Protein AF-A0A5A7NBJ6-F1 (afdb_monomer)

Structure (mmCIF, N/CA/C/O backbone):
data_AF-A0A5A7NBJ6-F1
#
_entry.id   AF-A0A5A7NBJ6-F1
#
loop_
_atom_site.group_PDB
_atom_site.id
_atom_site.type_symbol
_atom_site.label_atom_id
_atom_site.label_alt_id
_atom_site.label_comp_id
_atom_site.label_asym_id
_atom_site.label_entity_id
_atom_site.label_seq_id
_atom_site.pdbx_PDB_ins_code
_atom_site.Cartn_x
_atom_site.Cartn_y
_atom_site.Cartn_z
_atom_site.occupancy
_atom_site.B_iso_or_equiv
_atom_site.auth_seq_id
_atom_site.auth_comp_id
_atom_site.auth_asym_id
_atom_site.auth_atom_id
_atom_site.pdbx_PDB_model_num
ATOM 1 N N . MET A 1 1 ? -35.154 -0.179 49.063 1.00 59.59 1 MET A N 1
ATOM 2 C CA . MET A 1 1 ? -33.736 -0.533 48.828 1.00 59.59 1 MET A CA 1
ATOM 3 C C . MET A 1 1 ? -32.905 0.197 49.874 1.00 59.59 1 MET A C 1
ATOM 5 O O . MET A 1 1 ? -33.053 1.408 49.980 1.00 59.59 1 MET A O 1
ATOM 9 N N . ASN A 1 2 ? -32.142 -0.517 50.705 1.00 85.38 2 ASN A N 1
ATOM 10 C CA . ASN A 1 2 ? -31.453 0.085 51.857 1.00 85.38 2 ASN A CA 1
ATOM 11 C C . ASN A 1 2 ? -30.208 0.868 51.411 1.00 85.38 2 ASN A C 1
ATOM 13 O O . ASN A 1 2 ? -29.624 0.557 50.375 1.00 85.38 2 ASN A O 1
ATOM 17 N N . VAL A 1 3 ? -29.785 1.856 52.209 1.00 87.62 3 VAL A N 1
ATOM 18 C CA . VAL A 1 3 ? -28.631 2.742 51.932 1.00 87.62 3 VAL A CA 1
ATOM 19 C C . VAL A 1 3 ? -27.366 1.955 51.555 1.00 87.62 3 VAL A C 1
ATOM 21 O O . VAL A 1 3 ? -26.648 2.340 50.638 1.00 87.62 3 VAL A O 1
ATOM 24 N N . GLN A 1 4 ? -27.140 0.798 52.182 1.00 86.94 4 GLN A N 1
ATOM 25 C CA . GLN A 1 4 ? -26.027 -0.102 51.856 1.00 86.94 4 GLN A CA 1
ATOM 26 C C . GLN A 1 4 ? -26.056 -0.614 50.404 1.00 86.94 4 GLN A C 1
ATOM 28 O O . GLN A 1 4 ? -25.012 -0.688 49.764 1.00 86.94 4 GLN A O 1
ATOM 33 N N . GLY A 1 5 ? -27.238 -0.912 49.854 1.00 88.88 5 GLY A N 1
ATOM 34 C CA . GLY A 1 5 ? -27.377 -1.349 48.461 1.00 88.88 5 GLY A CA 1
ATOM 35 C C . GLY A 1 5 ? -27.015 -0.248 47.462 1.00 88.88 5 GLY A C 1
ATOM 36 O O . GLY A 1 5 ? -26.371 -0.520 46.452 1.00 88.88 5 GLY A O 1
ATOM 37 N N . TRP A 1 6 ? -27.353 1.007 47.779 1.00 93.12 6 TRP A N 1
ATOM 38 C CA . TRP A 1 6 ? -26.963 2.164 46.969 1.00 93.12 6 TRP A CA 1
ATOM 39 C C . TRP A 1 6 ? -25.454 2.423 46.999 1.00 93.12 6 TRP A C 1
ATOM 41 O O . TRP A 1 6 ? -24.877 2.732 45.961 1.00 93.12 6 TRP A O 1
ATOM 51 N N . LEU A 1 7 ? -24.804 2.243 48.152 1.00 92.50 7 LEU A N 1
ATOM 52 C CA . LEU A 1 7 ? -23.350 2.394 48.279 1.00 92.50 7 LEU A CA 1
ATOM 53 C C . LEU A 1 7 ? -22.585 1.333 47.475 1.00 92.50 7 LEU A C 1
ATOM 55 O O . LEU A 1 7 ? -21.611 1.664 46.801 1.00 92.50 7 LEU A O 1
ATOM 59 N N . ILE A 1 8 ? -23.048 0.079 47.489 1.00 93.31 8 ILE A N 1
ATOM 60 C CA . ILE A 1 8 ? -22.445 -1.003 46.693 1.00 93.31 8 ILE A CA 1
ATOM 61 C C . ILE A 1 8 ? -22.600 -0.721 45.192 1.00 93.31 8 ILE A C 1
ATOM 63 O O . ILE A 1 8 ? -21.628 -0.829 44.445 1.00 93.31 8 ILE A O 1
ATOM 67 N N . LEU A 1 9 ? -23.792 -0.308 44.749 1.00 91.62 9 LEU A N 1
ATOM 68 C CA . LEU A 1 9 ? -24.040 0.065 43.352 1.00 91.62 9 LEU A CA 1
ATOM 69 C C . LEU A 1 9 ? -23.176 1.250 42.907 1.00 91.62 9 LEU A C 1
ATOM 71 O O . LEU A 1 9 ? -22.593 1.201 41.827 1.00 91.62 9 LEU A O 1
ATOM 75 N N . ALA A 1 10 ? -23.046 2.282 43.744 1.00 91.94 10 ALA A N 1
ATOM 76 C CA . ALA A 1 10 ? -22.185 3.427 43.461 1.00 91.94 10 ALA A CA 1
ATOM 77 C C . ALA A 1 10 ? -20.707 3.016 43.350 1.00 91.94 10 ALA A C 1
ATOM 79 O O . ALA A 1 10 ? -20.016 3.463 42.436 1.00 91.94 10 ALA A O 1
ATOM 80 N N . GLY A 1 11 ? -20.240 2.119 44.226 1.00 93.06 11 GLY A N 1
ATOM 81 C CA . GLY A 1 11 ? -18.889 1.559 44.167 1.00 93.06 11 GLY A CA 1
ATOM 82 C C . GLY A 1 11 ? -18.629 0.775 42.878 1.00 93.06 11 GLY A C 1
ATOM 83 O O . GLY A 1 11 ? -17.634 1.029 42.205 1.00 93.06 11 GLY A O 1
ATOM 84 N N . LEU A 1 12 ? -19.544 -0.119 42.489 1.00 94.19 12 LEU A N 1
ATOM 85 C CA . LEU A 1 12 ? -19.446 -0.889 41.239 1.00 94.19 12 LEU A CA 1
ATOM 86 C C . LEU A 1 12 ? -19.498 0.004 39.994 1.00 94.19 12 LEU A C 1
ATOM 88 O O . LEU A 1 12 ? -18.810 -0.242 39.005 1.00 94.19 12 LEU A O 1
ATOM 92 N N . PHE A 1 13 ? -20.306 1.059 40.036 1.00 94.06 13 PHE A N 1
ATOM 93 C CA . PHE A 1 13 ? -20.395 2.013 38.940 1.00 94.06 13 PHE A CA 1
ATOM 94 C C . PHE A 1 13 ? -19.101 2.822 38.793 1.00 94.06 13 PHE A C 1
ATOM 96 O O . PHE A 1 13 ? -18.594 2.990 37.683 1.00 94.06 13 PHE A O 1
ATOM 103 N N . LEU A 1 14 ? -18.516 3.260 39.912 1.00 94.19 14 LEU A N 1
ATOM 104 C CA . LEU A 1 14 ? -17.245 3.976 39.923 1.00 94.19 14 LEU A CA 1
ATOM 105 C C . LEU A 1 14 ? -16.094 3.099 39.408 1.00 94.19 14 LEU A C 1
ATOM 107 O O . LEU A 1 14 ? -15.280 3.567 38.608 1.00 94.19 14 LEU A O 1
ATOM 111 N N . THR A 1 15 ? -16.030 1.825 39.810 1.00 92.75 15 THR A N 1
ATOM 112 C CA . THR A 1 15 ? -14.999 0.896 39.320 1.00 92.75 15 THR A CA 1
ATOM 113 C C . THR A 1 15 ? -15.166 0.596 37.834 1.00 92.75 15 THR A C 1
ATOM 115 O O . THR A 1 15 ? -14.169 0.603 37.116 1.00 92.75 15 THR A O 1
ATOM 118 N N . LEU A 1 16 ? -16.398 0.430 37.338 1.00 92.81 16 LEU A N 1
ATOM 119 C CA . LEU A 1 16 ? -16.671 0.252 35.909 1.00 92.81 16 LEU A CA 1
ATOM 120 C C . LEU A 1 16 ? -16.237 1.475 35.088 1.00 92.81 16 LEU A C 1
ATOM 122 O O .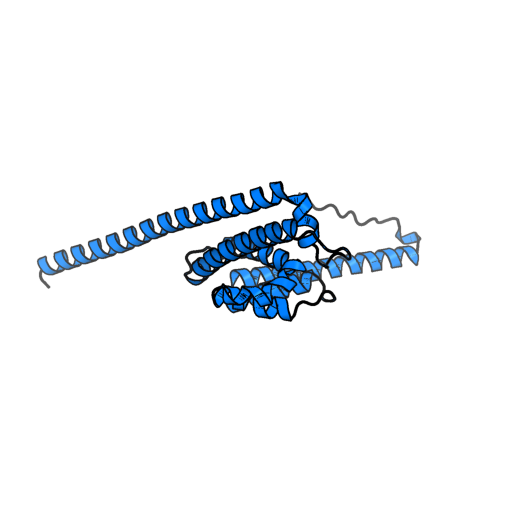 LEU A 1 16 ? -15.569 1.322 34.067 1.00 92.81 16 LEU A O 1
ATOM 126 N N . ILE A 1 17 ? -16.563 2.691 35.541 1.00 92.81 17 ILE A N 1
ATOM 127 C CA . ILE A 1 17 ? -16.118 3.929 34.883 1.00 92.81 17 ILE A CA 1
ATOM 128 C C . ILE A 1 17 ? -14.593 3.999 34.859 1.00 92.81 17 ILE A C 1
ATOM 130 O O . ILE A 1 17 ? -14.004 4.257 33.809 1.00 92.81 17 ILE A O 1
ATOM 134 N N . THR A 1 18 ? -13.951 3.738 35.997 1.00 91.81 18 THR A N 1
ATOM 135 C CA . THR A 1 18 ? -12.489 3.783 36.114 1.00 91.81 18 THR A CA 1
ATOM 136 C C . THR A 1 18 ? -11.840 2.756 35.188 1.00 91.81 18 THR A C 1
ATOM 138 O O . THR A 1 18 ? -10.908 3.097 34.465 1.00 91.81 18 THR A O 1
ATOM 141 N N . PHE A 1 19 ? -12.382 1.538 35.119 1.00 91.25 19 PHE A N 1
ATOM 142 C CA . PHE A 1 19 ? -11.931 0.491 34.203 1.00 91.25 19 PHE A CA 1
ATOM 143 C C . PHE A 1 19 ? -12.073 0.908 32.734 1.00 91.25 19 PHE A C 1
ATOM 145 O O . PHE A 1 19 ? -11.137 0.740 31.952 1.00 91.25 19 PHE A O 1
ATOM 152 N N . ILE A 1 20 ? -13.202 1.512 32.347 1.00 90.38 20 ILE A N 1
ATOM 153 C CA . ILE A 1 20 ? -13.416 2.020 30.982 1.00 90.38 20 ILE A CA 1
ATOM 154 C C . ILE A 1 20 ? -12.410 3.131 30.652 1.00 90.38 20 ILE A C 1
ATOM 156 O O . ILE A 1 20 ? -11.833 3.127 29.564 1.00 90.38 20 ILE A O 1
ATOM 160 N N . ILE A 1 21 ? -12.171 4.070 31.573 1.00 89.88 21 ILE A N 1
ATOM 161 C CA . ILE A 1 21 ? -11.206 5.164 31.382 1.00 89.88 21 ILE A CA 1
ATOM 162 C C . ILE A 1 21 ? -9.784 4.610 31.253 1.00 89.88 21 ILE A C 1
ATOM 164 O O . ILE A 1 21 ? -9.092 4.953 30.296 1.00 89.88 21 ILE A O 1
ATOM 168 N N . GLN A 1 22 ? -9.361 3.724 32.157 1.00 88.00 22 GLN A N 1
ATOM 169 C CA . GLN A 1 22 ? -8.035 3.102 32.115 1.00 88.00 22 GLN A CA 1
ATOM 170 C C . GLN A 1 22 ? -7.830 2.298 30.832 1.00 88.00 22 GLN A C 1
ATOM 172 O O . GLN A 1 22 ? -6.804 2.451 30.176 1.00 88.00 22 GLN A O 1
ATOM 177 N N . THR A 1 23 ? -8.831 1.518 30.417 1.00 83.31 23 THR A N 1
ATOM 178 C CA . THR A 1 23 ? -8.788 0.760 29.158 1.00 83.31 23 THR A CA 1
ATOM 179 C C . THR A 1 23 ? -8.642 1.696 27.957 1.00 83.31 23 THR A C 1
ATOM 181 O O . THR A 1 23 ? -7.856 1.431 27.050 1.00 83.31 23 THR A O 1
ATOM 184 N 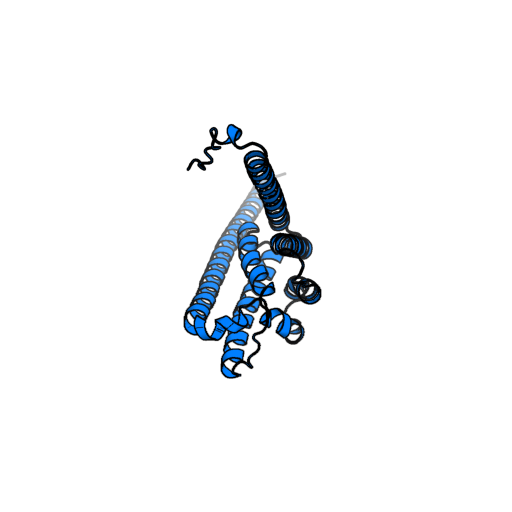N . ARG A 1 24 ? -9.352 2.832 27.948 1.00 80.88 24 ARG A N 1
ATOM 185 C CA . ARG A 1 24 ? -9.222 3.841 26.885 1.00 80.88 24 ARG A CA 1
ATOM 186 C C . ARG A 1 24 ? -7.844 4.497 26.874 1.00 80.88 24 ARG A C 1
ATOM 188 O O . ARG A 1 24 ? -7.289 4.672 25.794 1.00 80.88 24 ARG A O 1
ATOM 195 N N . LEU A 1 25 ? -7.295 4.851 28.034 1.00 79.88 25 LEU A N 1
ATOM 196 C CA . LEU A 1 25 ? -5.959 5.445 28.140 1.00 79.88 25 LEU A CA 1
ATOM 197 C C . LEU A 1 25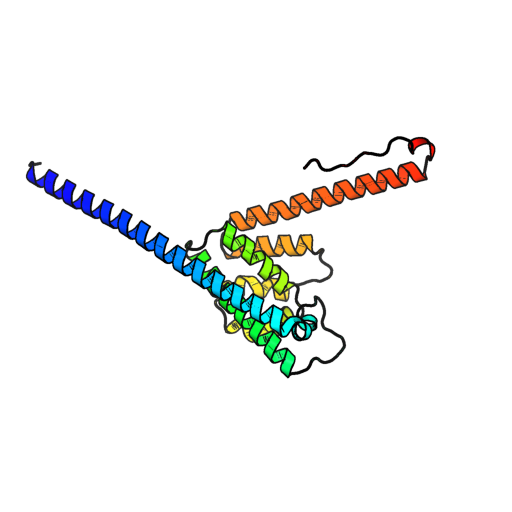 ? -4.874 4.462 27.689 1.00 79.88 25 LEU A C 1
ATOM 199 O O . LEU A 1 25 ? -4.074 4.813 26.829 1.00 79.88 25 LEU A O 1
ATOM 203 N N . ALA A 1 26 ? -4.911 3.221 28.180 1.00 80.31 26 ALA A N 1
ATOM 204 C CA . ALA A 1 26 ? -3.977 2.169 27.785 1.00 80.31 26 ALA A CA 1
ATOM 205 C C . ALA A 1 26 ? -4.025 1.900 26.274 1.00 80.31 26 ALA A C 1
ATOM 207 O O . ALA A 1 26 ? -2.984 1.790 25.629 1.00 80.31 26 ALA A O 1
ATOM 208 N N . ASN A 1 27 ? -5.226 1.872 25.685 1.00 76.56 27 ASN A N 1
ATOM 209 C CA . ASN A 1 27 ? -5.375 1.745 24.238 1.00 76.56 27 ASN A CA 1
ATOM 210 C C . ASN A 1 27 ? -4.749 2.932 23.497 1.00 76.56 27 ASN A C 1
ATOM 212 O O . ASN A 1 27 ? -4.062 2.713 22.509 1.00 76.56 27 ASN A O 1
ATOM 216 N N . ARG A 1 28 ? -4.928 4.176 23.962 1.00 76.56 28 ARG A N 1
ATOM 217 C CA . ARG A 1 28 ? -4.315 5.353 23.318 1.00 76.56 28 ARG A CA 1
ATOM 218 C C . ARG A 1 28 ? -2.789 5.315 23.356 1.00 76.56 28 ARG A C 1
ATOM 220 O O . ARG A 1 28 ? -2.177 5.628 22.342 1.00 76.56 28 ARG A O 1
ATOM 227 N N . THR A 1 29 ? -2.192 4.914 24.477 1.00 76.56 29 THR A N 1
ATOM 228 C CA . THR A 1 29 ? -0.732 4.762 24.581 1.00 76.56 29 THR A CA 1
ATOM 229 C C . THR A 1 29 ? -0.227 3.701 23.612 1.00 76.56 29 THR A C 1
ATOM 231 O O . THR A 1 29 ? 0.652 3.985 22.806 1.00 76.56 29 THR A O 1
ATOM 234 N N . ARG A 1 30 ? -0.867 2.526 23.603 1.00 76.75 30 ARG A N 1
ATOM 235 C CA . ARG A 1 30 ? -0.514 1.429 22.695 1.00 76.75 30 ARG A CA 1
ATOM 236 C C . ARG A 1 30 ? -0.627 1.822 21.223 1.00 76.75 30 ARG A C 1
ATOM 238 O O . ARG A 1 30 ? 0.181 1.401 20.408 1.00 76.75 30 ARG A O 1
ATOM 245 N N . LEU A 1 31 ? -1.641 2.616 20.875 1.00 74.25 31 LEU A N 1
ATOM 246 C CA . LEU A 1 31 ? -1.778 3.165 19.529 1.00 74.25 31 LEU A CA 1
ATOM 247 C C . LEU A 1 31 ? -0.597 4.071 19.178 1.00 74.25 31 LEU A C 1
ATOM 249 O O . LEU A 1 31 ? -0.037 3.915 18.101 1.00 74.25 31 LEU A O 1
ATOM 253 N N . GLY A 1 32 ? -0.209 4.976 20.081 1.00 78.38 32 GLY A N 1
ATOM 254 C CA . GLY A 1 32 ? 0.950 5.851 19.889 1.00 78.38 32 GLY A CA 1
ATOM 255 C C . GLY A 1 32 ? 2.246 5.074 19.654 1.00 78.38 32 GLY A C 1
ATOM 256 O O . GLY A 1 32 ? 2.968 5.383 18.713 1.00 78.38 32 GLY A O 1
ATOM 257 N N . GLU A 1 33 ? 2.489 4.028 20.446 1.00 84.31 33 GLU A N 1
ATOM 258 C CA . GLU A 1 33 ? 3.644 3.131 20.282 1.00 84.31 33 GLU A CA 1
ATOM 259 C C . GLU A 1 33 ? 3.645 2.461 18.902 1.00 84.31 33 GLU A C 1
ATOM 261 O O . GLU A 1 33 ? 4.644 2.516 18.192 1.00 84.31 33 GLU A O 1
ATOM 266 N N . ILE A 1 34 ? 2.501 1.915 18.472 1.00 79.88 34 ILE A N 1
ATOM 267 C CA . ILE A 1 34 ? 2.355 1.291 17.149 1.00 79.88 34 ILE A CA 1
ATOM 268 C C . ILE A 1 34 ? 2.638 2.291 16.020 1.00 79.88 34 ILE A C 1
ATOM 270 O O . ILE A 1 34 ? 3.318 1.943 15.057 1.00 79.88 34 ILE A O 1
ATOM 274 N N . TYR A 1 35 ? 2.121 3.521 16.105 1.00 81.56 35 TYR A N 1
ATOM 275 C CA . TYR A 1 35 ? 2.402 4.541 15.088 1.00 81.56 35 TYR A CA 1
ATOM 276 C C . TYR A 1 35 ? 3.883 4.883 15.030 1.00 81.56 35 TYR A C 1
ATOM 278 O O . TYR A 1 35 ? 4.440 4.947 13.939 1.00 81.56 35 TYR A O 1
ATOM 286 N N . GLN A 1 36 ? 4.515 5.063 16.187 1.00 85.75 36 GLN A N 1
ATOM 287 C CA . GLN A 1 36 ? 5.932 5.383 16.264 1.00 85.75 36 GLN A CA 1
ATOM 288 C C . GLN A 1 36 ? 6.792 4.252 15.685 1.00 85.75 36 GLN A C 1
ATOM 290 O O . GLN A 1 36 ? 7.723 4.517 14.929 1.00 85.75 36 GLN A O 1
ATOM 295 N N . GLU A 1 37 ? 6.469 2.993 15.986 1.00 87.88 37 GLU A N 1
ATOM 296 C CA . GLU A 1 37 ? 7.158 1.834 15.408 1.00 87.88 37 GLU A CA 1
ATOM 297 C C . GLU A 1 37 ? 7.000 1.778 13.885 1.00 87.88 37 GLU A C 1
ATOM 299 O O . GLU A 1 37 ? 7.976 1.554 13.170 1.00 87.88 37 GLU A O 1
ATOM 304 N N . LEU A 1 38 ? 5.788 2.021 13.377 1.00 88.19 38 LEU A N 1
ATOM 305 C CA . LEU A 1 38 ? 5.511 2.049 11.941 1.00 88.19 38 LEU A CA 1
ATOM 306 C C . LEU A 1 38 ? 6.220 3.211 11.236 1.00 88.19 38 LEU A C 1
ATOM 308 O O . LEU A 1 38 ? 6.724 3.030 10.130 1.00 88.19 38 LEU A O 1
ATOM 312 N N . GLU A 1 39 ? 6.305 4.378 11.871 1.00 87.38 39 GLU A N 1
ATOM 313 C CA . GLU A 1 39 ? 7.037 5.536 11.356 1.00 87.38 39 GLU A CA 1
ATOM 314 C C . GLU A 1 39 ? 8.540 5.245 11.277 1.00 87.38 39 GLU A C 1
ATOM 316 O O . GLU A 1 39 ? 9.150 5.429 10.223 1.00 87.38 39 GLU A O 1
ATOM 321 N N . VAL A 1 40 ? 9.131 4.701 12.345 1.00 91.38 40 VAL A N 1
ATOM 322 C CA . VAL A 1 40 ? 10.546 4.298 12.357 1.00 91.38 40 VAL A CA 1
ATOM 323 C C . VAL A 1 40 ? 10.815 3.236 11.292 1.00 91.38 40 VAL A C 1
ATOM 325 O O . VAL A 1 40 ? 11.755 3.386 10.516 1.00 91.38 40 VAL A O 1
ATOM 328 N N . ALA A 1 41 ? 9.970 2.207 11.190 1.00 90.94 41 ALA A N 1
ATOM 329 C CA . ALA A 1 41 ? 10.109 1.173 10.169 1.00 90.94 41 ALA A CA 1
ATOM 330 C C . ALA A 1 41 ? 9.980 1.739 8.744 1.00 90.94 41 ALA A C 1
ATOM 332 O O . ALA A 1 41 ? 10.723 1.330 7.857 1.00 90.94 41 ALA A O 1
ATOM 333 N N . SER A 1 42 ? 9.095 2.715 8.516 1.00 90.56 42 SER A N 1
ATOM 334 C CA . SER A 1 42 ? 8.986 3.386 7.214 1.00 90.56 42 SER A CA 1
ATOM 335 C C . SER A 1 42 ? 10.238 4.203 6.872 1.00 90.56 42 SER A C 1
ATOM 337 O O . SER A 1 42 ? 10.716 4.148 5.742 1.00 90.56 42 SER A O 1
ATOM 339 N N . ASN A 1 43 ? 10.838 4.881 7.856 1.00 90.94 43 ASN A N 1
ATOM 340 C CA . ASN A 1 43 ? 12.086 5.626 7.674 1.00 90.94 43 ASN A CA 1
ATOM 341 C C . ASN A 1 43 ? 13.259 4.712 7.305 1.00 90.94 43 ASN A C 1
ATOM 343 O O . ASN A 1 43 ? 14.109 5.097 6.504 1.00 90.94 43 ASN A O 1
ATOM 347 N N . GLU A 1 44 ? 13.296 3.496 7.849 1.00 93.31 44 GLU A N 1
ATOM 348 C CA . GLU A 1 44 ? 14.292 2.488 7.479 1.00 93.31 44 GLU A CA 1
ATOM 349 C C . GLU A 1 44 ? 14.158 2.063 6.011 1.00 93.31 44 GLU A C 1
ATOM 351 O O . GLU A 1 44 ? 15.167 1.992 5.308 1.00 93.31 44 GLU A O 1
ATOM 356 N N . VAL A 1 45 ? 12.928 1.893 5.510 1.00 93.25 45 VAL A N 1
ATOM 357 C CA . VAL A 1 45 ? 12.680 1.630 4.082 1.00 93.25 45 VAL A CA 1
ATOM 358 C C . VAL A 1 45 ? 13.181 2.788 3.222 1.00 93.25 45 VAL A C 1
ATOM 360 O O . VAL A 1 45 ? 13.916 2.559 2.264 1.00 93.25 45 VAL A O 1
ATOM 363 N N . PHE A 1 46 ? 12.856 4.033 3.579 1.00 90.69 46 PHE A N 1
ATOM 364 C CA . PHE A 1 46 ? 13.320 5.204 2.827 1.00 90.69 46 PHE A CA 1
ATOM 365 C C . PHE A 1 46 ? 14.841 5.344 2.838 1.00 90.69 46 PHE A C 1
ATOM 367 O O . PHE A 1 46 ? 15.440 5.682 1.817 1.00 90.69 46 PHE A O 1
ATOM 374 N N . ARG A 1 47 ? 15.491 5.054 3.970 1.00 94.75 47 ARG A N 1
ATOM 375 C CA . ARG A 1 47 ? 16.953 5.058 4.057 1.00 94.75 47 ARG A CA 1
ATOM 376 C C . ARG A 1 47 ? 17.561 3.987 3.156 1.00 94.75 47 ARG A C 1
ATOM 378 O O . ARG A 1 47 ? 18.513 4.282 2.440 1.00 94.75 47 ARG A O 1
ATOM 385 N N . PHE A 1 48 ? 16.993 2.782 3.161 1.00 95.56 48 PHE A N 1
ATOM 386 C CA . PHE A 1 48 ? 17.430 1.690 2.296 1.00 95.56 48 PHE A CA 1
ATOM 387 C C . PHE A 1 48 ? 17.282 2.043 0.810 1.00 95.56 48 PHE A C 1
ATOM 389 O O . PHE A 1 48 ? 18.196 1.788 0.026 1.00 95.56 48 PHE A O 1
ATOM 396 N N . GLU A 1 49 ? 16.162 2.662 0.425 1.00 92.69 49 GLU A N 1
ATOM 397 C CA . GLU A 1 49 ? 15.935 3.147 -0.939 1.00 92.69 49 GLU A CA 1
ATOM 398 C C . GLU A 1 49 ? 16.945 4.214 -1.348 1.00 92.69 49 GLU A C 1
ATOM 400 O O . GLU A 1 49 ? 17.503 4.131 -2.439 1.00 92.69 49 GLU A O 1
ATOM 405 N N . ALA A 1 50 ? 17.209 5.187 -0.474 1.00 94.75 50 ALA A N 1
ATOM 406 C CA . ALA A 1 50 ? 18.170 6.249 -0.741 1.00 94.75 50 ALA A CA 1
ATOM 407 C C . ALA A 1 50 ? 19.595 5.703 -0.916 1.00 94.75 50 ALA A C 1
ATOM 409 O O . ALA A 1 50 ? 20.314 6.137 -1.812 1.00 94.75 50 ALA A O 1
ATOM 410 N N . GLU A 1 51 ? 19.995 4.727 -0.097 1.00 97.62 51 GLU A N 1
ATOM 411 C CA . GLU A 1 51 ? 21.311 4.084 -0.180 1.00 97.62 51 GLU A CA 1
ATOM 412 C C . GLU A 1 51 ? 21.498 3.282 -1.479 1.00 97.62 51 GLU A C 1
ATOM 414 O O . GLU A 1 51 ? 22.604 3.211 -2.013 1.00 97.62 51 GLU A O 1
ATOM 419 N N . HIS A 1 52 ? 20.421 2.705 -2.018 1.00 97.12 52 HIS A N 1
ATOM 420 C CA . HIS A 1 52 ? 20.464 1.817 -3.183 1.00 97.12 52 HIS A CA 1
ATOM 421 C C . HIS A 1 52 ? 19.777 2.401 -4.426 1.00 97.12 52 HIS A C 1
ATOM 423 O O . HIS A 1 52 ? 19.448 1.648 -5.347 1.00 97.12 52 HIS A O 1
ATOM 429 N N . ALA A 1 53 ? 19.563 3.719 -4.470 1.00 93.88 53 ALA A N 1
ATOM 430 C CA . ALA A 1 53 ? 18.710 4.385 -5.456 1.00 93.88 53 ALA A CA 1
ATOM 431 C C . ALA A 1 53 ? 19.066 4.020 -6.907 1.00 93.88 53 ALA A C 1
ATOM 433 O O . ALA A 1 53 ? 18.194 3.588 -7.660 1.00 93.88 53 ALA A O 1
ATOM 434 N N . ASP A 1 54 ? 20.349 4.093 -7.271 1.00 94.88 54 ASP A N 1
ATOM 435 C CA . ASP A 1 54 ? 20.819 3.803 -8.633 1.00 94.88 54 ASP A CA 1
ATOM 436 C C . ASP A 1 54 ? 20.533 2.356 -9.060 1.00 94.88 54 ASP A C 1
ATOM 438 O O . ASP A 1 54 ? 20.182 2.086 -10.208 1.00 94.88 54 ASP A O 1
ATOM 442 N N . ARG A 1 55 ? 20.645 1.414 -8.118 1.00 96.00 55 ARG A N 1
ATOM 443 C CA . ARG A 1 55 ? 20.446 -0.025 -8.359 1.00 96.00 55 ARG A CA 1
ATOM 444 C C . ARG A 1 55 ? 18.968 -0.400 -8.376 1.00 96.00 55 ARG A C 1
ATOM 446 O O . ARG A 1 55 ? 18.580 -1.351 -9.046 1.00 96.00 55 ARG A O 1
ATOM 453 N N . LEU A 1 56 ? 18.143 0.342 -7.640 1.00 96.12 56 LEU A N 1
ATOM 454 C CA . LEU A 1 56 ? 16.694 0.164 -7.596 1.00 96.12 56 LEU A CA 1
ATOM 455 C C . LEU A 1 56 ? 15.990 0.822 -8.784 1.00 96.12 56 LEU A C 1
ATOM 457 O O . LEU A 1 56 ? 14.960 0.310 -9.217 1.00 96.12 56 LEU A O 1
ATOM 461 N N . ALA A 1 57 ? 16.534 1.913 -9.330 1.00 94.81 57 ALA A N 1
ATOM 462 C CA . ALA A 1 57 ? 15.890 2.726 -10.361 1.00 94.81 57 ALA A CA 1
ATOM 463 C C . ALA A 1 57 ? 15.300 1.931 -11.547 1.00 94.81 57 ALA A C 1
ATOM 465 O O . ALA A 1 57 ? 14.181 2.259 -11.949 1.00 94.81 57 ALA A O 1
ATOM 466 N N . PRO A 1 58 ? 15.946 0.872 -12.084 1.00 95.50 58 PRO A N 1
ATOM 467 C CA . PRO A 1 58 ? 15.360 0.068 -13.161 1.00 95.50 58 PRO A CA 1
ATOM 468 C C . PRO A 1 58 ? 14.131 -0.754 -12.739 1.00 95.50 58 PRO A C 1
ATOM 470 O O . PRO A 1 58 ? 13.261 -1.031 -13.562 1.00 95.50 58 PRO A O 1
ATOM 473 N N . PHE A 1 59 ? 14.036 -1.149 -11.466 1.00 95.44 59 PHE A N 1
ATOM 474 C CA . PHE A 1 59 ? 12.928 -1.944 -10.916 1.00 95.44 59 PHE A CA 1
ATOM 475 C C . PHE A 1 59 ? 11.708 -1.093 -10.537 1.00 95.44 59 PHE A C 1
ATOM 477 O O . PHE A 1 59 ? 10.615 -1.632 -10.373 1.00 95.44 59 PHE A O 1
ATOM 484 N N . LEU A 1 60 ? 11.897 0.222 -10.390 1.00 93.31 60 LEU A N 1
ATOM 485 C CA . LEU A 1 60 ? 10.848 1.193 -10.052 1.00 93.31 60 LEU A CA 1
ATOM 486 C C . LEU A 1 60 ? 10.184 1.819 -11.289 1.00 93.31 60 LEU A C 1
ATOM 488 O O . LEU A 1 60 ? 9.369 2.723 -11.154 1.00 93.31 60 LEU A O 1
ATOM 492 N N . GLN A 1 61 ? 10.558 1.383 -12.493 1.00 94.00 61 GLN A N 1
ATOM 493 C CA . GLN A 1 61 ? 9.943 1.859 -13.731 1.00 94.00 61 GLN A CA 1
ATOM 494 C C . GLN A 1 61 ? 8.568 1.219 -13.958 1.00 94.00 61 GLN A C 1
ATOM 496 O O . GLN A 1 61 ? 8.265 0.145 -13.432 1.00 94.00 61 GLN A O 1
ATOM 501 N N . GLU A 1 62 ? 7.761 1.843 -14.814 1.00 93.50 62 GLU A N 1
ATOM 502 C CA . GLU A 1 62 ? 6.461 1.300 -15.227 1.00 93.50 62 GLU A CA 1
ATOM 503 C C . GLU A 1 62 ? 6.593 0.082 -16.143 1.00 93.50 62 GLU A C 1
ATOM 505 O O . GLU A 1 62 ? 5.776 -0.835 -16.076 1.00 93.50 62 GLU A O 1
ATOM 510 N N . THR A 1 63 ? 7.661 0.044 -16.945 1.00 93.00 63 THR A N 1
ATOM 511 C CA . THR A 1 63 ? 7.941 -1.005 -17.931 1.00 93.00 63 THR A CA 1
ATOM 512 C C . THR A 1 63 ? 9.297 -1.662 -17.680 1.00 93.00 63 THR A C 1
ATOM 514 O O . THR A 1 63 ? 10.234 -0.971 -17.264 1.00 93.00 63 THR A O 1
ATOM 517 N N . PRO A 1 64 ? 9.449 -2.966 -17.975 1.00 93.31 64 PRO A N 1
ATOM 518 C CA . PRO A 1 64 ? 10.728 -3.643 -17.828 1.00 93.31 64 PRO A CA 1
ATOM 519 C C . PRO A 1 64 ? 11.785 -3.045 -18.769 1.00 93.31 64 PRO A C 1
ATOM 521 O O . PRO A 1 64 ? 11.469 -2.716 -19.917 1.00 93.31 64 PRO A O 1
ATOM 524 N N . PRO A 1 65 ? 13.047 -2.921 -18.323 1.00 92.56 65 PRO A N 1
ATOM 525 C CA . PRO A 1 65 ? 14.134 -2.539 -19.212 1.00 92.56 65 PRO A CA 1
ATOM 526 C C . PRO A 1 65 ? 14.382 -3.631 -20.262 1.00 92.56 65 PRO A C 1
ATOM 528 O O . PRO A 1 65 ? 14.119 -4.812 -20.036 1.00 92.56 65 PRO A O 1
ATOM 531 N N . SER A 1 66 ? 14.926 -3.238 -21.415 1.00 90.19 66 SER A N 1
ATOM 532 C CA . SER A 1 66 ? 15.330 -4.174 -22.474 1.00 90.19 66 SER A CA 1
ATOM 533 C C . SER A 1 66 ? 16.545 -5.022 -22.087 1.00 90.19 66 SER A C 1
ATOM 535 O O . SER A 1 66 ? 16.737 -6.115 -22.618 1.00 90.19 66 SER A O 1
ATOM 537 N N . GLU A 1 67 ? 17.378 -4.518 -21.179 1.00 89.94 67 GLU A N 1
ATOM 538 C CA . GLU A 1 67 ? 18.587 -5.184 -20.711 1.00 89.94 67 GLU A CA 1
ATOM 539 C C . GLU A 1 67 ? 18.304 -6.111 -19.527 1.00 89.94 67 GLU A C 1
ATOM 541 O O . GLU A 1 67 ? 17.465 -5.840 -18.667 1.00 89.94 67 GLU A O 1
ATOM 546 N N . THR A 1 68 ? 19.043 -7.221 -19.462 1.00 89.75 68 THR A N 1
ATOM 547 C CA . THR A 1 68 ? 18.963 -8.133 -18.318 1.00 89.75 68 THR A CA 1
ATOM 548 C C . THR A 1 68 ? 19.635 -7.500 -17.106 1.00 89.75 68 THR A C 1
ATOM 550 O O . THR A 1 68 ? 20.821 -7.178 -17.145 1.00 89.75 68 THR A O 1
ATOM 553 N N . LEU A 1 69 ? 18.883 -7.359 -16.015 1.00 92.44 69 LEU A N 1
ATOM 554 C CA . LEU A 1 69 ? 19.384 -6.769 -14.777 1.00 92.44 69 LEU A CA 1
ATOM 555 C C . LEU A 1 69 ? 20.255 -7.757 -13.976 1.00 92.44 69 LEU A C 1
ATOM 557 O O . LEU A 1 69 ? 19.980 -8.964 -13.981 1.00 92.44 69 LEU A O 1
ATOM 561 N N . PRO A 1 70 ? 21.278 -7.278 -13.240 1.00 93.81 70 PRO A N 1
ATOM 562 C CA . PRO A 1 70 ? 22.114 -8.129 -12.401 1.00 93.81 70 PRO A CA 1
ATOM 563 C C . PRO A 1 70 ? 21.314 -8.851 -11.310 1.00 93.81 70 PRO A C 1
ATOM 565 O O . PRO A 1 70 ? 20.492 -8.255 -10.612 1.00 93.81 70 PRO A O 1
ATOM 568 N N . ALA A 1 71 ? 21.623 -10.130 -11.077 1.00 92.94 71 ALA A N 1
ATOM 569 C CA . ALA A 1 71 ? 20.982 -10.916 -10.017 1.00 92.94 71 ALA A CA 1
ATOM 570 C C . ALA A 1 71 ? 21.182 -10.302 -8.616 1.00 92.94 71 ALA A C 1
ATOM 572 O O . ALA A 1 71 ? 20.295 -10.381 -7.769 1.00 92.94 71 ALA A O 1
ATOM 573 N N . SER A 1 72 ? 22.321 -9.647 -8.378 1.00 94.69 72 SER A N 1
ATOM 574 C CA . SER A 1 72 ? 22.597 -8.923 -7.133 1.00 94.69 72 SER A CA 1
ATOM 575 C C . SER A 1 72 ? 21.652 -7.747 -6.897 1.00 94.69 72 SER A C 1
ATOM 577 O O . SER A 1 72 ? 21.332 -7.449 -5.750 1.00 94.69 72 SER A O 1
ATOM 579 N N . ASP A 1 73 ? 21.216 -7.075 -7.960 1.00 96.19 73 ASP A N 1
ATOM 580 C CA . ASP A 1 73 ? 20.314 -5.925 -7.856 1.00 96.19 73 ASP A CA 1
ATOM 581 C C . ASP A 1 73 ? 18.880 -6.405 -7.660 1.00 96.19 73 ASP A C 1
ATOM 583 O O . ASP A 1 73 ? 18.119 -5.812 -6.898 1.00 96.19 73 ASP A O 1
ATOM 587 N N . ARG A 1 74 ? 18.554 -7.566 -8.239 1.00 94.62 74 ARG A N 1
ATOM 588 C CA . ARG A 1 74 ? 17.293 -8.255 -7.982 1.00 94.62 74 ARG A CA 1
ATOM 589 C C . ARG A 1 74 ? 17.098 -8.573 -6.499 1.00 94.62 74 ARG A C 1
ATOM 591 O O . ARG A 1 74 ? 16.032 -8.299 -5.965 1.00 94.62 74 ARG A O 1
ATOM 598 N N . LEU A 1 75 ? 18.134 -9.065 -5.815 1.00 95.75 75 LEU A N 1
ATOM 599 C CA . LEU A 1 75 ? 18.075 -9.328 -4.368 1.00 95.75 75 LEU A CA 1
ATOM 600 C C . LEU A 1 75 ? 17.779 -8.062 -3.547 1.00 95.75 75 LEU A C 1
ATOM 602 O O . LEU A 1 75 ? 17.111 -8.129 -2.517 1.00 95.75 75 LEU A O 1
ATOM 606 N N . ILE A 1 76 ? 18.261 -6.902 -3.997 1.00 97.00 76 ILE A N 1
ATOM 607 C CA . ILE A 1 76 ? 18.005 -5.610 -3.347 1.00 97.00 76 ILE A CA 1
ATOM 608 C C . ILE A 1 76 ? 16.573 -5.154 -3.607 1.00 97.00 76 ILE A C 1
ATOM 610 O O . ILE A 1 76 ? 15.899 -4.710 -2.676 1.00 97.00 76 ILE A O 1
ATOM 614 N N . ALA A 1 77 ? 16.092 -5.305 -4.842 1.00 96.75 77 ALA A N 1
ATOM 615 C CA . ALA A 1 77 ? 14.709 -5.021 -5.201 1.00 96.75 77 ALA A CA 1
ATOM 616 C C . ALA A 1 77 ? 13.726 -5.911 -4.425 1.00 96.75 77 ALA A C 1
ATOM 618 O O . ALA A 1 77 ? 12.738 -5.402 -3.898 1.00 96.75 77 ALA A O 1
ATOM 619 N N . ASP A 1 78 ? 14.029 -7.205 -4.283 1.00 96.94 78 ASP A N 1
ATOM 620 C CA . ASP A 1 78 ? 13.253 -8.149 -3.473 1.00 96.94 78 ASP A CA 1
ATOM 621 C C . ASP A 1 78 ? 13.233 -7.732 -2.003 1.00 96.94 78 ASP A C 1
ATOM 623 O O . ASP A 1 78 ? 12.166 -7.645 -1.400 1.00 96.94 78 ASP A O 1
ATOM 627 N N . ASN A 1 79 ? 14.395 -7.402 -1.429 1.00 96.81 79 ASN A N 1
ATOM 628 C CA . ASN A 1 79 ? 14.478 -6.957 -0.040 1.00 96.81 79 ASN A CA 1
ATOM 629 C C . ASN A 1 79 ? 13.635 -5.693 0.201 1.00 96.81 79 ASN A C 1
ATOM 631 O O . ASN A 1 79 ? 12.822 -5.658 1.125 1.00 96.81 79 ASN A O 1
ATOM 635 N N . ARG A 1 80 ? 13.758 -4.682 -0.670 1.00 95.88 80 ARG A N 1
ATOM 636 C CA . ARG A 1 80 ? 12.911 -3.481 -0.623 1.00 95.88 80 ARG A CA 1
ATOM 637 C C . ARG A 1 80 ? 11.430 -3.850 -0.682 1.00 95.88 80 ARG A C 1
ATOM 639 O O . ARG A 1 80 ? 10.642 -3.372 0.133 1.00 95.88 80 ARG A O 1
ATOM 646 N N . LEU A 1 81 ? 11.050 -4.681 -1.652 1.00 96.75 81 LEU A N 1
ATOM 647 C CA . LEU A 1 81 ? 9.663 -5.071 -1.864 1.00 96.75 81 LEU A CA 1
ATOM 648 C C . LEU A 1 81 ? 9.089 -5.761 -0.622 1.00 96.75 81 LEU A C 1
ATOM 650 O O . LEU A 1 81 ? 8.015 -5.387 -0.155 1.00 96.75 81 LEU A O 1
ATOM 654 N N . PHE A 1 82 ? 9.820 -6.715 -0.046 1.00 96.50 82 PHE A N 1
ATOM 655 C CA . PHE A 1 82 ? 9.390 -7.417 1.158 1.00 96.50 82 PHE A CA 1
ATOM 656 C C . PHE A 1 82 ? 9.268 -6.484 2.358 1.00 96.50 82 PHE A C 1
ATOM 658 O O . PHE 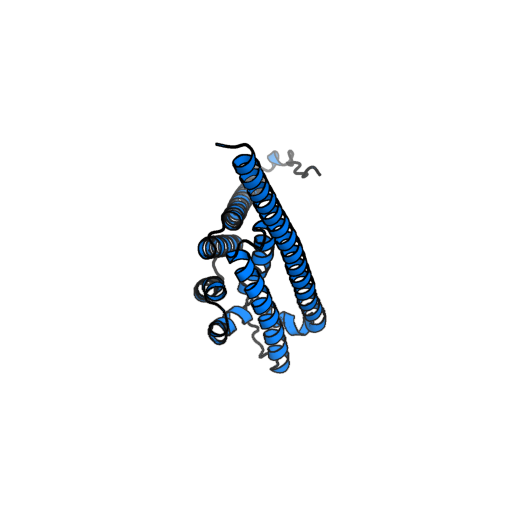A 1 82 ? 8.302 -6.606 3.106 1.00 96.50 82 PHE A O 1
ATOM 665 N N . GLN A 1 83 ? 10.180 -5.527 2.533 1.00 95.69 83 GLN A N 1
ATOM 666 C CA . GLN A 1 83 ? 10.063 -4.543 3.609 1.00 95.69 83 GLN A CA 1
ATOM 667 C C . GLN A 1 83 ? 8.792 -3.694 3.467 1.00 95.69 83 GLN A C 1
ATOM 669 O O . GLN A 1 83 ? 8.047 -3.559 4.438 1.00 95.69 83 GLN A O 1
ATOM 674 N N . ILE A 1 84 ? 8.493 -3.195 2.261 1.00 95.75 84 ILE A N 1
ATOM 675 C CA . ILE A 1 84 ? 7.273 -2.413 1.994 1.00 95.75 84 ILE A CA 1
ATOM 676 C C . ILE A 1 84 ? 6.017 -3.250 2.244 1.00 95.75 84 ILE A C 1
ATOM 678 O O . ILE A 1 84 ? 5.106 -2.799 2.941 1.00 95.75 84 ILE A O 1
ATOM 682 N N . LEU A 1 85 ? 5.963 -4.473 1.710 1.00 96.88 85 LEU A N 1
ATOM 683 C CA . LEU A 1 85 ? 4.794 -5.342 1.837 1.00 96.88 85 LEU A CA 1
ATOM 684 C C . LEU A 1 85 ? 4.566 -5.795 3.283 1.00 96.88 85 LEU A C 1
ATOM 686 O O . LEU A 1 85 ? 3.430 -5.765 3.751 1.00 96.88 85 LEU A O 1
ATOM 690 N N . ASN A 1 86 ? 5.624 -6.150 4.018 1.00 95.50 86 ASN A N 1
ATOM 691 C CA . ASN A 1 86 ? 5.526 -6.532 5.430 1.00 95.50 86 ASN A CA 1
ATOM 692 C C . ASN A 1 86 ? 5.038 -5.358 6.287 1.00 95.50 86 ASN A C 1
ATOM 694 O O . ASN A 1 86 ? 4.157 -5.517 7.136 1.00 95.50 86 ASN A O 1
ATOM 698 N N . LEU A 1 87 ? 5.578 -4.161 6.043 1.00 94.88 87 LEU A N 1
ATOM 699 C CA . LEU A 1 87 ? 5.157 -2.944 6.726 1.00 94.88 87 LEU A CA 1
ATOM 700 C C . LEU A 1 87 ? 3.678 -2.636 6.443 1.00 94.88 87 LEU A C 1
ATOM 702 O O . LEU A 1 87 ? 2.894 -2.381 7.364 1.00 94.88 87 LEU A O 1
ATOM 706 N N . PHE A 1 88 ? 3.273 -2.707 5.174 1.00 95.50 88 PHE A N 1
ATOM 707 C CA . PHE A 1 88 ? 1.900 -2.424 4.775 1.00 95.50 88 PHE A CA 1
ATOM 708 C C . PHE A 1 88 ? 0.912 -3.499 5.248 1.00 95.50 88 PHE A C 1
ATOM 710 O O . PHE A 1 88 ? -0.222 -3.173 5.605 1.00 95.50 88 PHE A O 1
ATOM 717 N N . GLU A 1 89 ? 1.324 -4.763 5.345 1.00 95.44 89 GLU A N 1
ATOM 718 C CA . GLU A 1 89 ? 0.519 -5.826 5.947 1.00 95.44 89 GLU A CA 1
ATOM 719 C C . GLU A 1 89 ? 0.166 -5.505 7.403 1.00 95.44 89 GLU A C 1
ATOM 721 O O . GLU A 1 89 ? -1.003 -5.578 7.798 1.00 95.44 89 GLU A O 1
ATOM 726 N N . ILE A 1 90 ? 1.156 -5.104 8.204 1.00 92.75 90 ILE A N 1
ATOM 727 C CA . ILE A 1 90 ? 0.945 -4.733 9.606 1.00 92.75 90 ILE A CA 1
ATOM 728 C C . ILE A 1 90 ? -0.019 -3.541 9.696 1.00 92.75 90 ILE A C 1
ATOM 730 O O . ILE A 1 90 ? -1.012 -3.607 10.432 1.00 92.75 90 ILE A O 1
ATOM 734 N N . ALA A 1 91 ? 0.212 -2.491 8.901 1.00 92.56 91 ALA A N 1
ATOM 735 C CA . ALA A 1 91 ? -0.672 -1.327 8.840 1.00 92.56 91 ALA A CA 1
ATOM 736 C C . ALA A 1 91 ? -2.112 -1.721 8.458 1.00 92.56 91 ALA A C 1
ATOM 738 O O . ALA A 1 91 ? -3.078 -1.287 9.091 1.00 92.56 91 ALA A O 1
ATOM 739 N N . THR A 1 92 ? -2.272 -2.613 7.479 1.00 94.56 92 THR A N 1
ATOM 740 C CA . THR A 1 92 ? -3.574 -3.108 7.006 1.00 94.56 92 THR A CA 1
ATOM 741 C C . THR A 1 92 ? -4.311 -3.885 8.093 1.00 94.56 92 THR A C 1
ATOM 743 O O . THR A 1 92 ? -5.502 -3.660 8.333 1.00 94.56 92 THR A O 1
ATOM 746 N N . ARG A 1 93 ? -3.605 -4.736 8.845 1.00 91.62 93 ARG A N 1
ATOM 747 C CA . ARG A 1 93 ? -4.180 -5.466 9.984 1.00 91.62 93 ARG A CA 1
ATOM 748 C C . ARG A 1 93 ? -4.640 -4.521 11.092 1.00 91.62 93 ARG A C 1
ATOM 750 O O . ARG A 1 93 ? -5.720 -4.724 11.657 1.00 91.62 93 ARG A O 1
ATOM 757 N N . PHE A 1 94 ? -3.870 -3.477 11.402 1.00 90.31 94 PHE A N 1
ATOM 758 C CA . PHE A 1 94 ? -4.291 -2.460 12.371 1.00 90.31 94 PHE A CA 1
ATOM 759 C C . PHE A 1 94 ? -5.476 -1.638 11.873 1.00 90.31 94 PHE A C 1
ATOM 761 O O . PHE A 1 94 ? -6.397 -1.360 12.652 1.00 90.31 94 PHE A O 1
ATOM 768 N N . ARG A 1 95 ? -5.519 -1.316 10.577 1.00 91.00 95 ARG A N 1
ATOM 769 C CA . ARG A 1 95 ? -6.666 -0.638 9.974 1.00 91.00 95 ARG A CA 1
ATOM 770 C C . ARG A 1 95 ? -7.926 -1.483 10.079 1.00 91.00 95 ARG A C 1
ATOM 772 O O . ARG A 1 95 ? -8.956 -0.949 10.500 1.00 91.00 95 ARG A O 1
ATOM 779 N N . ARG A 1 96 ? -7.860 -2.787 9.789 1.00 90.19 96 ARG A N 1
ATOM 780 C CA . ARG A 1 96 ? -9.011 -3.696 9.922 1.00 90.19 96 ARG A CA 1
ATOM 781 C C . ARG A 1 96 ? -9.520 -3.775 11.363 1.00 90.19 96 ARG A C 1
ATOM 783 O O . ARG A 1 96 ? -10.725 -3.757 11.597 1.00 90.19 96 ARG A O 1
ATOM 790 N N . LYS A 1 97 ? -8.612 -3.759 12.342 1.00 88.62 97 LYS A N 1
ATOM 791 C CA . LYS A 1 97 ? -8.949 -3.700 13.775 1.00 88.62 97 LYS A CA 1
ATOM 792 C C . LYS A 1 97 ? -9.409 -2.316 14.262 1.00 88.62 97 LYS A C 1
ATOM 794 O O . LYS A 1 97 ? -9.693 -2.169 15.445 1.00 88.62 97 LYS A O 1
ATOM 799 N N . ARG A 1 98 ? -9.506 -1.316 13.373 1.00 85.12 98 ARG A N 1
ATOM 800 C CA . ARG A 1 98 ? -9.871 0.085 13.679 1.00 85.12 98 ARG A CA 1
ATOM 801 C C . ARG A 1 98 ? -8.942 0.756 14.698 1.00 85.12 98 ARG A C 1
ATOM 803 O O . ARG A 1 98 ? -9.347 1.682 15.394 1.00 85.12 98 ARG A O 1
ATOM 810 N N . PHE A 1 99 ? -7.702 0.284 14.768 1.00 84.00 99 PHE A N 1
ATOM 811 C CA . PHE A 1 99 ? -6.637 0.888 15.563 1.00 84.00 99 PHE A CA 1
ATOM 812 C C . PHE A 1 99 ? -5.855 1.933 14.764 1.00 84.00 99 PHE A C 1
ATOM 814 O O . PHE A 1 99 ? -5.319 2.872 15.339 1.00 84.00 99 PHE A O 1
ATOM 821 N N . PHE A 1 100 ? -5.856 1.808 13.439 1.00 82.69 100 PHE A N 1
ATOM 822 C CA . PHE A 1 100 ? -5.205 2.757 12.549 1.00 82.69 100 PHE A CA 1
ATOM 823 C C . PHE A 1 100 ? -6.203 3.788 12.006 1.00 82.69 100 PHE A C 1
ATOM 825 O O . PHE A 1 100 ? -7.280 3.417 11.522 1.00 82.69 100 PHE A O 1
ATOM 832 N N . GLU A 1 101 ? -5.853 5.067 12.093 1.00 86.94 101 GLU A N 1
ATOM 833 C CA . GLU A 1 101 ? -6.680 6.193 11.685 1.00 86.94 101 GLU A CA 1
ATOM 834 C C . GLU A 1 101 ? -6.925 6.125 10.171 1.00 86.94 101 GLU A C 1
ATOM 836 O O . GLU A 1 101 ? -5.981 5.917 9.403 1.00 86.94 101 GLU A O 1
ATOM 841 N N . PRO A 1 102 ? -8.177 6.284 9.709 1.00 90.06 102 PRO A N 1
ATOM 842 C CA . PRO A 1 102 ? -8.490 6.189 8.290 1.00 90.06 102 PRO A CA 1
ATOM 843 C C . PRO A 1 102 ? -7.710 7.160 7.396 1.00 90.06 102 PRO A C 1
ATOM 845 O O . PRO A 1 102 ? -7.319 6.748 6.307 1.00 90.06 102 PRO A O 1
ATOM 848 N N . ASP A 1 103 ? -7.480 8.402 7.835 1.00 87.94 103 ASP A N 1
ATOM 849 C CA . ASP A 1 103 ? -6.782 9.419 7.033 1.00 87.94 103 ASP A CA 1
ATOM 850 C C . ASP A 1 103 ? -5.287 9.102 6.897 1.00 87.94 103 ASP A C 1
ATOM 852 O O . ASP A 1 103 ? -4.745 9.133 5.791 1.00 87.94 103 ASP A O 1
ATOM 856 N N . VAL A 1 104 ? -4.640 8.684 7.991 1.00 87.38 104 VAL A N 1
ATOM 857 C CA . VAL A 1 104 ? -3.242 8.223 7.965 1.00 87.38 104 VAL A CA 1
ATOM 858 C C . VAL A 1 104 ? -3.108 6.972 7.098 1.00 87.38 104 VAL A C 1
ATOM 860 O O . VAL A 1 104 ? -2.192 6.870 6.293 1.00 87.38 104 VAL A O 1
ATOM 863 N N . TYR A 1 105 ? -4.038 6.016 7.193 1.00 91.50 105 TYR A N 1
ATOM 864 C CA . TYR A 1 105 ? -3.970 4.827 6.339 1.00 91.50 105 TYR A CA 1
ATOM 865 C C . TYR A 1 105 ? -4.130 5.197 4.860 1.00 91.50 105 TYR A C 1
ATOM 867 O O . TYR A 1 105 ? -3.445 4.652 3.999 1.00 91.50 105 TYR A O 1
ATOM 875 N N . ALA A 1 106 ? -5.026 6.138 4.552 1.00 90.12 106 ALA A N 1
ATOM 876 C CA . ALA A 1 106 ? -5.277 6.582 3.187 1.00 90.12 106 ALA A CA 1
ATOM 877 C C . ALA A 1 106 ? -4.053 7.255 2.539 1.00 90.12 106 ALA A C 1
ATOM 879 O O . ALA A 1 106 ? -3.884 7.135 1.322 1.00 90.12 106 ALA A O 1
ATOM 880 N N . SER A 1 107 ? -3.185 7.918 3.315 1.00 87.12 107 SER A N 1
ATOM 881 C CA . SER A 1 107 ? -1.919 8.445 2.788 1.00 87.12 107 SER A CA 1
ATOM 882 C C . SER A 1 107 ? -0.923 7.331 2.448 1.00 87.12 107 SER A C 1
ATOM 884 O O . SER A 1 107 ? -0.212 7.443 1.455 1.00 87.12 107 SER A O 1
ATOM 886 N N . TRP A 1 108 ? -0.948 6.209 3.173 1.00 91.75 108 TRP A N 1
ATOM 887 C CA . TRP A 1 108 ? -0.103 5.040 2.897 1.00 91.75 108 TRP A CA 1
ATOM 888 C C . TRP A 1 108 ? -0.576 4.245 1.675 1.00 91.75 108 TRP A C 1
ATOM 890 O O . TRP A 1 108 ? 0.242 3.677 0.955 1.00 91.75 108 TRP A O 1
ATOM 900 N N . VAL A 1 109 ? -1.884 4.247 1.387 1.00 94.69 109 VAL A N 1
ATOM 901 C CA . VAL A 1 109 ? -2.446 3.655 0.156 1.00 94.69 109 VAL A CA 1
ATOM 902 C C . VAL A 1 109 ? -1.864 4.309 -1.103 1.00 94.69 109 VAL A C 1
ATOM 904 O O . VAL A 1 109 ? -1.753 3.638 -2.127 1.00 94.69 109 VAL A O 1
ATOM 907 N N . ALA A 1 110 ? -1.433 5.576 -1.036 1.00 90.94 110 ALA A N 1
ATOM 908 C CA . ALA A 1 110 ? -0.769 6.238 -2.162 1.00 90.94 110 ALA A CA 1
ATOM 909 C C . ALA A 1 110 ? 0.509 5.501 -2.572 1.00 90.94 110 ALA A C 1
ATOM 911 O O . ALA A 1 110 ? 0.683 5.194 -3.745 1.00 90.94 110 ALA A O 1
ATOM 912 N N . TRP A 1 111 ? 1.341 5.131 -1.599 1.00 91.31 111 TRP A N 1
ATOM 913 C CA . TRP A 1 111 ? 2.596 4.420 -1.854 1.00 91.31 111 TRP A CA 1
ATOM 914 C C . TRP A 1 111 ? 2.365 3.024 -2.427 1.00 91.31 111 TRP A C 1
ATOM 916 O O . TRP A 1 111 ? 3.176 2.521 -3.196 1.00 91.31 111 TRP A O 1
ATOM 926 N N . GLN A 1 112 ? 1.242 2.395 -2.081 1.00 96.06 112 GLN A N 1
ATOM 927 C CA . GLN A 1 112 ? 0.871 1.092 -2.632 1.00 96.06 112 GLN A CA 1
ATOM 928 C C . GLN A 1 112 ? 0.355 1.191 -4.061 1.00 96.06 112 GLN A C 1
ATOM 930 O O . GLN A 1 112 ? 0.571 0.282 -4.858 1.00 96.06 112 GLN A O 1
ATOM 935 N N . PHE A 1 113 ? -0.305 2.301 -4.395 1.00 96.00 113 PHE A N 1
ATOM 936 C CA . PHE A 1 113 ? -0.621 2.598 -5.781 1.00 96.00 113 PHE A CA 1
ATOM 937 C C . PHE A 1 113 ? 0.663 2.795 -6.589 1.00 96.00 113 PHE A C 1
ATOM 939 O O . PHE A 1 113 ? 0.796 2.185 -7.643 1.00 96.00 113 PHE A O 1
ATOM 946 N N . ASP A 1 114 ? 1.631 3.555 -6.071 1.00 93.06 114 ASP A N 1
ATOM 947 C CA . ASP A 1 114 ? 2.930 3.734 -6.732 1.00 93.06 114 ASP A CA 1
ATOM 948 C C . ASP A 1 114 ? 3.663 2.387 -6.884 1.00 93.06 114 ASP A C 1
ATOM 950 O O . ASP A 1 114 ? 4.210 2.089 -7.941 1.00 93.06 114 ASP A O 1
ATOM 954 N N . LEU A 1 115 ? 3.594 1.508 -5.876 1.00 95.25 115 LEU A N 1
ATOM 955 C CA . LEU A 1 115 ? 4.133 0.149 -5.967 1.00 95.25 115 LEU A CA 1
ATOM 956 C C . LEU A 1 115 ? 3.465 -0.673 -7.079 1.00 95.25 115 LEU A C 1
ATOM 958 O O . LEU A 1 115 ? 4.162 -1.381 -7.803 1.00 95.25 115 LEU A O 1
ATOM 962 N N . LEU A 1 116 ? 2.140 -0.565 -7.238 1.00 96.62 116 LEU A N 1
ATOM 963 C CA . LEU A 1 116 ? 1.390 -1.223 -8.312 1.00 96.62 116 LEU A CA 1
ATOM 964 C C . LEU A 1 116 ? 1.856 -0.769 -9.703 1.00 96.62 116 LEU A C 1
ATOM 966 O O . LEU A 1 116 ? 1.850 -1.574 -10.635 1.00 96.62 116 LEU A O 1
ATOM 970 N N . GLN A 1 117 ? 2.284 0.489 -9.843 1.00 95.38 117 GLN A N 1
ATOM 971 C CA . GLN A 1 117 ? 2.812 1.017 -11.103 1.00 95.38 117 GLN A CA 1
ATOM 972 C C . GLN A 1 117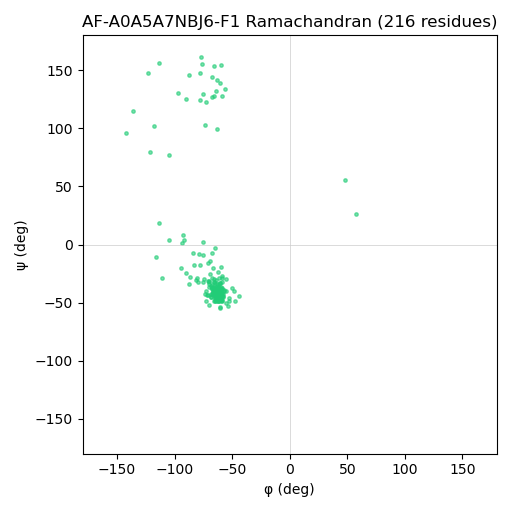 ? 4.186 0.438 -11.464 1.00 95.38 117 GLN A C 1
ATOM 974 O O . GLN A 1 117 ? 4.552 0.471 -12.632 1.00 95.38 117 GLN A O 1
ATOM 979 N N . ASN A 1 118 ? 4.909 -0.196 -10.539 1.00 94.81 118 ASN A N 1
ATOM 980 C CA . ASN A 1 118 ? 6.214 -0.787 -10.837 1.00 94.81 118 ASN A CA 1
ATOM 981 C C . ASN A 1 118 ? 6.079 -2.130 -11.571 1.00 94.81 118 ASN A C 1
ATOM 983 O O . ASN A 1 118 ? 5.495 -3.078 -11.031 1.00 94.81 118 ASN A O 1
ATOM 987 N N . TRP A 1 119 ? 6.708 -2.267 -12.745 1.00 96.25 119 TRP A N 1
ATOM 988 C CA . TRP A 1 119 ? 6.683 -3.519 -13.521 1.00 96.25 119 TRP A CA 1
ATOM 989 C C . TRP A 1 119 ? 7.169 -4.712 -12.692 1.00 96.25 119 TRP A C 1
ATOM 991 O O . TRP A 1 119 ? 6.605 -5.805 -12.759 1.00 96.25 119 TRP A O 1
ATOM 1001 N N . TYR A 1 120 ? 8.214 -4.493 -11.885 1.00 97.19 120 TYR A N 1
ATOM 1002 C CA . TYR A 1 120 ? 8.866 -5.555 -11.132 1.00 97.19 120 TYR A CA 1
ATOM 1003 C C . TYR A 1 120 ? 7.936 -6.135 -10.073 1.00 97.19 120 TYR A C 1
ATOM 1005 O O . TYR A 1 120 ? 7.845 -7.352 -9.922 1.00 97.19 120 TYR A O 1
ATOM 1013 N N . PHE A 1 121 ? 7.194 -5.269 -9.381 1.00 97.88 121 PHE A N 1
ATOM 1014 C CA . PHE A 1 121 ? 6.208 -5.709 -8.406 1.00 97.88 121 PHE A CA 1
ATOM 1015 C C . PHE A 1 121 ? 5.124 -6.557 -9.068 1.00 97.88 121 PHE A C 1
ATOM 1017 O O . PHE A 1 121 ? 4.856 -7.661 -8.596 1.00 97.88 121 PHE A O 1
ATOM 1024 N N . ARG A 1 122 ? 4.556 -6.091 -10.189 1.00 97.19 122 ARG A N 1
ATOM 1025 C CA . ARG A 1 122 ? 3.526 -6.844 -10.922 1.00 97.19 122 ARG A CA 1
ATOM 1026 C C . ARG A 1 122 ? 4.032 -8.209 -11.388 1.00 97.19 122 ARG A C 1
ATOM 1028 O O . ARG A 1 122 ? 3.304 -9.191 -11.297 1.00 97.19 122 ARG A O 1
ATOM 1035 N N . ALA A 1 123 ? 5.289 -8.291 -11.824 1.00 96.69 123 ALA A N 1
ATOM 1036 C CA . ALA A 1 123 ? 5.907 -9.542 -12.254 1.00 96.69 123 ALA A CA 1
ATOM 1037 C C . ALA A 1 123 ? 6.176 -10.522 -11.095 1.00 96.69 123 ALA A C 1
ATOM 1039 O O . ALA A 1 123 ? 6.051 -11.734 -11.269 1.00 96.69 123 ALA A O 1
ATOM 1040 N N . VAL A 1 124 ? 6.558 -10.020 -9.917 1.00 97.12 124 VAL A N 1
ATOM 1041 C CA . VAL A 1 124 ? 6.927 -10.853 -8.761 1.00 97.12 124 VAL A CA 1
ATOM 1042 C C . VAL A 1 124 ? 5.719 -11.235 -7.907 1.00 97.12 124 VAL A C 1
ATOM 1044 O O . VAL A 1 124 ? 5.689 -12.347 -7.378 1.00 97.12 124 VAL A O 1
ATOM 1047 N N . TRP A 1 125 ? 4.709 -10.370 -7.788 1.00 98.12 125 TRP A N 1
ATOM 1048 C CA . TRP A 1 125 ? 3.545 -10.578 -6.920 1.00 98.12 125 TRP A CA 1
ATOM 1049 C C . TRP A 1 125 ? 2.900 -11.973 -7.048 1.00 98.12 125 TRP A C 1
ATOM 1051 O O . TRP A 1 125 ? 2.760 -12.630 -6.013 1.00 98.12 125 TRP A O 1
ATOM 1061 N N . PRO A 1 126 ? 2.614 -12.507 -8.257 1.00 97.56 126 PRO A N 1
ATOM 1062 C CA . PRO A 1 126 ? 2.006 -13.834 -8.411 1.00 97.56 126 PRO A CA 1
ATOM 1063 C C . PRO A 1 126 ? 2.826 -14.984 -7.810 1.00 97.56 126 PRO A C 1
ATOM 1065 O O . PRO A 1 126 ? 2.292 -16.062 -7.573 1.00 97.56 126 PRO A O 1
ATOM 1068 N N . THR A 1 127 ? 4.126 -14.774 -7.583 1.00 97.19 127 THR A N 1
ATOM 1069 C CA . THR A 1 127 ? 5.039 -15.779 -7.016 1.00 97.19 127 THR A CA 1
ATOM 1070 C C . THR A 1 127 ? 5.196 -15.677 -5.502 1.00 97.19 127 THR A C 1
ATOM 1072 O O . THR A 1 127 ? 5.620 -16.641 -4.871 1.00 97.19 127 THR A O 1
ATOM 1075 N N . ILE A 1 128 ? 4.866 -14.523 -4.912 1.00 96.94 128 ILE A N 1
ATOM 1076 C CA . ILE A 1 128 ? 5.092 -14.243 -3.485 1.00 96.94 128 ILE A CA 1
ATOM 1077 C C . ILE A 1 128 ? 3.796 -14.026 -2.699 1.00 96.94 128 ILE A C 1
ATOM 1079 O O . ILE A 1 128 ? 3.844 -13.984 -1.470 1.00 96.94 128 ILE A O 1
ATOM 1083 N N . CYS A 1 129 ? 2.649 -13.883 -3.372 1.00 96.88 129 CYS A N 1
ATOM 1084 C CA . CYS A 1 129 ? 1.376 -13.506 -2.755 1.00 96.88 129 CYS A CA 1
ATOM 1085 C C . CYS A 1 129 ? 0.907 -14.481 -1.661 1.00 96.88 129 CYS A C 1
ATOM 1087 O O . CYS A 1 129 ? 0.280 -14.055 -0.691 1.00 96.88 129 CYS A O 1
ATOM 1089 N N . ASP A 1 130 ? 1.267 -15.764 -1.753 1.00 96.62 130 ASP A N 1
ATOM 1090 C CA . ASP A 1 130 ? 0.912 -16.786 -0.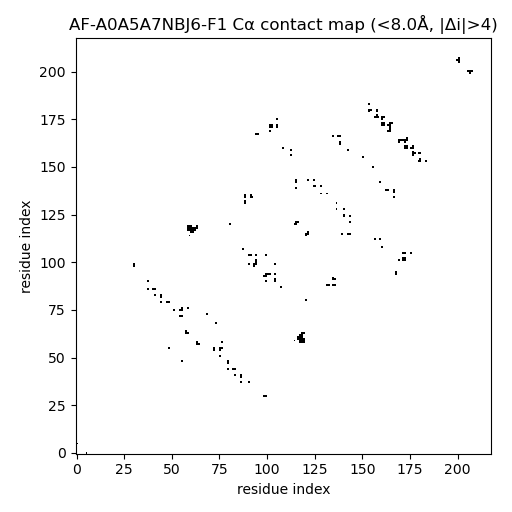759 1.00 96.62 130 ASP A CA 1
ATOM 1091 C C . ASP A 1 130 ? 1.626 -16.623 0.595 1.00 96.62 130 ASP A C 1
ATOM 1093 O O . ASP A 1 130 ? 1.187 -17.203 1.588 1.00 96.62 130 ASP A O 1
ATOM 1097 N N . ASN A 1 131 ? 2.671 -15.794 0.674 1.00 96.56 131 ASN A N 1
ATOM 1098 C CA . ASN A 1 131 ? 3.334 -15.461 1.939 1.00 96.56 131 ASN A CA 1
ATOM 1099 C C . ASN A 1 131 ? 2.570 -14.412 2.762 1.00 96.56 131 ASN A C 1
ATOM 1101 O O . ASN A 1 131 ? 2.936 -14.151 3.907 1.00 96.56 131 ASN A O 1
ATOM 1105 N N . TYR A 1 132 ? 1.525 -13.808 2.191 1.00 97.06 132 TYR A N 1
ATOM 1106 C CA . TYR A 1 132 ? 0.810 -12.686 2.784 1.00 97.06 132 TYR A CA 1
ATOM 1107 C C . TYR A 1 132 ? -0.625 -13.040 3.174 1.00 97.06 132 TYR A C 1
ATOM 1109 O O . TYR A 1 132 ? -1.271 -13.945 2.641 1.00 97.06 132 TYR A O 1
ATOM 1117 N N . THR A 1 133 ? -1.151 -12.284 4.131 1.00 95.75 133 THR A N 1
ATOM 1118 C CA . THR A 1 133 ? -2.524 -12.408 4.616 1.00 95.75 133 THR A CA 1
ATOM 1119 C C . THR A 1 133 ? -3.553 -12.179 3.510 1.00 95.75 133 THR A C 1
ATOM 1121 O O . THR A 1 133 ? -3.335 -11.434 2.555 1.00 95.75 133 THR A O 1
ATOM 1124 N N . SER A 1 134 ? -4.741 -12.766 3.691 1.00 94.81 134 SER A N 1
ATOM 1125 C CA . SER A 1 134 ? -5.868 -12.586 2.766 1.00 94.81 134 SER A CA 1
ATOM 1126 C C . SER A 1 134 ? -6.243 -11.118 2.554 1.00 94.81 134 SER A C 1
ATOM 1128 O O . SER A 1 134 ? -6.701 -10.758 1.479 1.00 94.81 134 SER A O 1
ATOM 1130 N N . ASP A 1 135 ? -6.020 -10.260 3.550 1.00 93.31 135 ASP A N 1
ATOM 1131 C CA . ASP A 1 135 ? -6.214 -8.816 3.427 1.00 93.31 135 ASP A CA 1
ATOM 1132 C C . ASP A 1 135 ? -5.334 -8.186 2.363 1.00 93.31 135 ASP A C 1
ATOM 1134 O O . ASP A 1 135 ? -5.832 -7.521 1.455 1.00 93.31 135 ASP A O 1
ATOM 1138 N N . LEU A 1 136 ? -4.027 -8.409 2.479 1.00 95.75 136 LEU A N 1
ATOM 1139 C CA . LEU A 1 136 ? -3.063 -7.856 1.545 1.00 95.75 136 LEU A CA 1
ATOM 1140 C C . LEU A 1 136 ? -3.274 -8.442 0.148 1.00 95.75 136 LEU A C 1
ATOM 1142 O O . LEU A 1 136 ? -3.237 -7.722 -0.846 1.00 95.75 136 LEU A O 1
ATOM 1146 N N . ARG A 1 137 ? -3.596 -9.736 0.088 1.00 97.25 137 ARG A N 1
ATOM 1147 C CA . ARG A 1 137 ? -3.948 -10.415 -1.155 1.00 97.25 137 ARG A CA 1
ATOM 1148 C C . ARG A 1 137 ? -5.154 -9.802 -1.842 1.00 97.25 137 ARG A C 1
ATOM 1150 O O . ARG A 1 137 ? -5.074 -9.453 -3.011 1.00 97.25 137 ARG A O 1
ATOM 1157 N N . HIS A 1 138 ? -6.242 -9.562 -1.116 1.00 95.50 138 HIS A N 1
ATOM 1158 C CA . HIS A 1 138 ? -7.405 -8.887 -1.686 1.00 95.50 138 HIS A CA 1
ATOM 1159 C C . HIS A 1 138 ? -7.103 -7.457 -2.143 1.00 95.50 138 HIS A C 1
ATOM 1161 O O . HIS A 1 138 ? -7.819 -6.950 -3.000 1.00 95.50 138 HIS A O 1
ATOM 1167 N N . ILE A 1 139 ? -6.077 -6.795 -1.600 1.00 97.19 139 ILE A N 1
ATOM 1168 C CA . ILE A 1 139 ? -5.652 -5.475 -2.075 1.00 97.19 139 ILE A CA 1
ATOM 1169 C C . ILE A 1 139 ? -4.939 -5.571 -3.429 1.00 97.19 139 ILE A C 1
ATOM 1171 O O . ILE A 1 139 ? -5.205 -4.722 -4.273 1.00 97.19 139 ILE A O 1
ATOM 1175 N N . PHE A 1 140 ? -4.093 -6.579 -3.663 1.00 98.19 140 PHE A N 1
ATOM 1176 C CA . PHE A 1 140 ? -3.210 -6.608 -4.839 1.00 98.19 140 PHE A CA 1
ATOM 1177 C C . PHE A 1 140 ? -3.533 -7.657 -5.904 1.00 98.19 140 PHE A C 1
ATOM 1179 O O . PHE A 1 140 ? -3.276 -7.377 -7.069 1.00 98.19 140 PHE A O 1
ATOM 1186 N N . ASP A 1 141 ? -4.121 -8.808 -5.566 1.00 98.06 141 ASP A N 1
ATOM 1187 C CA . ASP A 1 141 ? -4.342 -9.911 -6.518 1.00 98.06 141 ASP A CA 1
ATOM 1188 C C . ASP A 1 141 ? -5.089 -9.436 -7.769 1.00 98.06 141 ASP A C 1
ATOM 1190 O O . ASP A 1 141 ? -4.609 -9.611 -8.887 1.00 98.06 141 ASP A O 1
ATOM 1194 N N . GLN A 1 142 ? -6.234 -8.778 -7.574 1.00 96.75 142 GLN A N 1
ATOM 1195 C CA . GLN A 1 142 ? -7.018 -8.265 -8.689 1.00 96.75 142 GLN A CA 1
ATOM 1196 C C . GLN A 1 142 ? -6.324 -7.079 -9.392 1.00 96.75 142 GLN A C 1
ATOM 1198 O O . GLN A 1 142 ? -6.147 -7.161 -10.603 1.00 96.75 142 GLN A O 1
ATOM 1203 N N . PRO A 1 143 ? -5.876 -6.005 -8.705 1.00 96.75 143 PRO A N 1
ATOM 1204 C CA . PRO A 1 143 ? -5.231 -4.888 -9.399 1.00 96.75 143 PRO A CA 1
ATOM 1205 C C . PRO A 1 143 ? -3.946 -5.238 -10.153 1.00 96.75 143 PRO A C 1
ATOM 1207 O O . PRO A 1 143 ? -3.642 -4.572 -11.135 1.00 96.75 143 PRO A O 1
ATOM 1210 N N . VAL A 1 144 ? -3.191 -6.251 -9.715 1.00 97.56 144 VAL A N 1
ATOM 1211 C CA . VAL A 1 144 ? -2.021 -6.748 -10.455 1.00 97.56 144 VAL A CA 1
ATOM 1212 C C . VAL A 1 144 ? -2.454 -7.513 -11.705 1.00 97.56 144 VAL A C 1
ATOM 1214 O O . VAL A 1 144 ? -1.860 -7.313 -12.761 1.00 97.56 144 VAL A O 1
ATOM 1217 N N . ALA A 1 145 ? -3.475 -8.369 -11.603 1.00 96.44 145 ALA A N 1
ATOM 1218 C CA . ALA A 1 145 ? -3.978 -9.148 -12.734 1.00 96.44 145 ALA A CA 1
ATOM 1219 C C . ALA A 1 145 ? -4.657 -8.278 -13.806 1.00 96.44 145 ALA A C 1
ATOM 1221 O O . ALA A 1 145 ? -4.499 -8.540 -14.995 1.00 96.44 145 ALA A O 1
ATOM 1222 N N . ASP A 1 146 ? -5.377 -7.241 -13.375 1.00 95.19 146 ASP A N 1
ATOM 1223 C CA . ASP A 1 146 ? -6.158 -6.344 -14.233 1.00 95.19 146 ASP A CA 1
ATOM 1224 C C . ASP A 1 146 ? -5.364 -5.092 -14.664 1.00 95.19 146 ASP A C 1
ATOM 1226 O O . ASP A 1 146 ? -5.948 -4.151 -15.204 1.00 95.19 146 ASP A O 1
ATOM 1230 N N . HIS A 1 147 ? -4.057 -5.021 -14.379 1.00 93.94 147 HIS A N 1
ATOM 1231 C CA . HIS A 1 147 ? -3.263 -3.835 -14.692 1.00 93.94 147 HIS A CA 1
ATOM 1232 C C . HIS A 1 147 ? -3.161 -3.616 -16.206 1.00 93.94 147 HIS A C 1
ATOM 1234 O O . HIS A 1 147 ? -2.748 -4.510 -16.943 1.00 93.94 147 HIS A O 1
ATOM 1240 N N . ASP A 1 148 ? -3.498 -2.403 -16.642 1.00 91.56 148 ASP A N 1
ATOM 1241 C CA . ASP A 1 148 ? -3.543 -2.011 -18.046 1.00 91.56 148 ASP A CA 1
ATOM 1242 C C . ASP A 1 148 ? -2.901 -0.628 -18.223 1.00 91.56 148 ASP A C 1
ATOM 1244 O O . ASP A 1 148 ? -3.415 0.382 -17.725 1.00 91.56 148 ASP A O 1
ATOM 1248 N N . ASP A 1 149 ? -1.777 -0.602 -18.943 1.00 87.25 149 ASP A N 1
ATOM 1249 C CA . ASP A 1 149 ? -0.987 0.601 -19.213 1.00 87.25 149 ASP A CA 1
ATOM 1250 C C . ASP A 1 149 ? -1.747 1.605 -20.112 1.00 87.25 149 ASP A C 1
ATOM 1252 O O . ASP A 1 149 ? -1.463 2.806 -20.083 1.00 87.25 149 ASP A O 1
ATOM 1256 N N . ASP A 1 150 ? -2.764 1.160 -20.864 1.00 90.19 150 ASP A N 1
ATOM 1257 C CA . ASP A 1 150 ? -3.583 2.028 -21.721 1.00 90.19 150 ASP A CA 1
ATOM 1258 C C . ASP A 1 150 ? -4.626 2.832 -20.921 1.00 90.19 150 ASP A C 1
ATOM 1260 O O . ASP A 1 150 ? -5.170 3.844 -21.394 1.00 90.19 150 ASP A O 1
ATOM 1264 N N . VAL A 1 151 ? -4.919 2.423 -19.681 1.00 89.25 151 VAL A N 1
ATOM 1265 C CA . VAL A 1 151 ? -5.849 3.145 -18.809 1.00 89.25 151 VAL A CA 1
ATOM 1266 C C . VAL A 1 151 ? -5.164 4.406 -18.275 1.00 89.25 151 VAL A C 1
ATOM 1268 O O . VAL A 1 151 ? -4.094 4.327 -17.676 1.00 89.25 151 VAL A O 1
ATOM 1271 N N . PRO A 1 152 ? -5.785 5.599 -18.376 1.00 90.75 152 PRO A N 1
ATOM 1272 C CA . PRO A 1 152 ? -5.179 6.823 -17.864 1.00 90.75 152 PRO A CA 1
ATOM 1273 C C . PRO A 1 152 ? -4.829 6.730 -16.373 1.00 90.75 152 PRO A C 1
ATOM 1275 O O . PRO A 1 152 ? -5.689 6.388 -15.562 1.00 90.75 152 PRO A O 1
ATOM 1278 N N . PHE A 1 153 ? -3.626 7.165 -15.992 1.00 87.69 153 PHE A N 1
ATOM 1279 C CA . PHE A 1 153 ? -3.110 7.132 -14.613 1.00 87.69 153 PHE A CA 1
ATOM 1280 C C . PHE A 1 153 ? -4.115 7.597 -13.540 1.00 87.69 153 PHE A C 1
ATOM 1282 O O . PHE A 1 153 ? -4.304 6.959 -12.508 1.00 87.69 153 PHE A O 1
ATOM 1289 N N . ALA A 1 154 ? -4.827 8.703 -13.785 1.00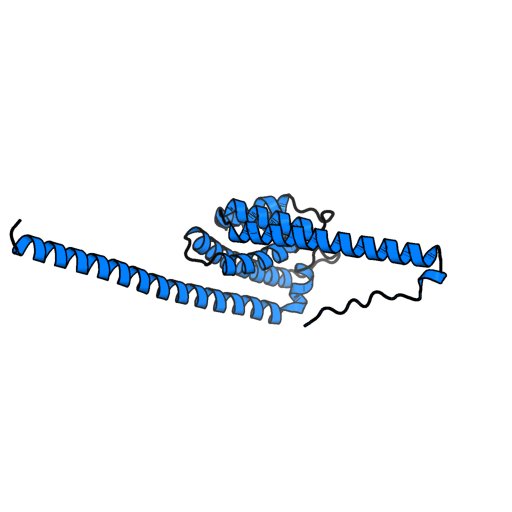 88.44 154 ALA A N 1
ATOM 1290 C CA . ALA A 1 154 ? -5.826 9.224 -12.843 1.00 88.44 154 ALA A CA 1
ATOM 1291 C C . ALA A 1 154 ? -7.028 8.279 -12.640 1.00 88.44 154 ALA A C 1
ATOM 1293 O O . ALA A 1 154 ? -7.614 8.236 -11.553 1.00 88.44 154 ALA A O 1
ATOM 1294 N N . GLN A 1 155 ? -7.402 7.549 -13.694 1.00 90.62 155 GLN A N 1
ATOM 1295 C CA . GLN A 1 155 ? -8.449 6.536 -13.656 1.00 90.62 155 GLN A CA 1
ATOM 1296 C C . GLN A 1 155 ? -7.946 5.299 -12.905 1.00 90.62 155 GLN A C 1
ATOM 1298 O O . GLN A 1 155 ? -8.595 4.920 -11.935 1.00 90.62 155 GLN A O 1
ATOM 1303 N N . GLN A 1 156 ? -6.748 4.791 -13.228 1.00 92.50 156 GLN A N 1
ATOM 1304 C CA . GLN A 1 156 ? -6.117 3.694 -12.480 1.00 92.50 156 GLN A CA 1
ATOM 1305 C C . GLN A 1 156 ? -6.045 3.997 -10.976 1.00 92.50 156 GLN A C 1
ATOM 1307 O O . GLN A 1 156 ? -6.440 3.182 -10.146 1.00 92.50 156 GLN A O 1
ATOM 1312 N N . LYS A 1 157 ? -5.618 5.215 -10.613 1.00 93.50 157 LYS A N 1
ATOM 1313 C CA . LYS A 1 157 ? -5.540 5.656 -9.215 1.00 93.50 157 LYS A CA 1
ATOM 1314 C C . LYS A 1 157 ? -6.906 5.665 -8.540 1.00 93.50 157 LYS A C 1
ATOM 1316 O O . LYS A 1 157 ? -7.046 5.216 -7.408 1.00 93.50 157 LYS A O 1
ATOM 1321 N N . THR A 1 158 ? -7.927 6.178 -9.223 1.00 94.06 158 THR A N 1
ATOM 1322 C CA . THR A 1 158 ? -9.294 6.195 -8.686 1.00 94.06 158 THR A CA 1
ATOM 1323 C C . THR A 1 158 ? -9.813 4.774 -8.474 1.00 94.06 158 THR A C 1
ATOM 1325 O O . THR A 1 158 ? -10.365 4.487 -7.411 1.00 94.06 158 THR A O 1
ATOM 1328 N N . ASP A 1 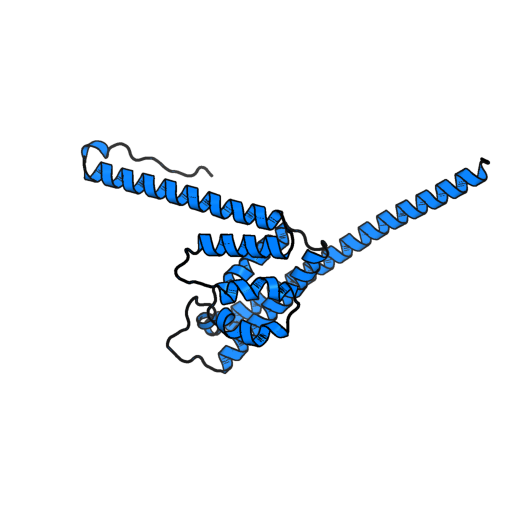159 ? -9.605 3.887 -9.444 1.00 94.75 159 ASP A N 1
ATOM 1329 C CA . ASP A 1 159 ? -10.087 2.507 -9.399 1.00 94.75 159 ASP A CA 1
ATOM 1330 C C . ASP A 1 159 ? -9.375 1.701 -8.310 1.00 94.75 159 ASP A C 1
ATOM 1332 O O . ASP A 1 159 ? -10.040 1.039 -7.512 1.00 94.75 159 ASP A O 1
ATOM 1336 N N . PHE A 1 160 ? -8.056 1.862 -8.167 1.00 96.44 160 PHE A N 1
ATOM 1337 C CA . PHE A 1 160 ? -7.294 1.254 -7.078 1.00 96.44 160 PHE A CA 1
ATOM 1338 C C . PHE A 1 160 ? -7.784 1.715 -5.699 1.00 96.44 160 PHE A C 1
ATOM 1340 O O . PHE A 1 160 ? -8.032 0.897 -4.814 1.00 96.44 160 PHE A O 1
ATOM 1347 N N . TYR A 1 161 ? -8.001 3.019 -5.501 1.00 96.00 161 TYR A N 1
ATOM 1348 C CA . TYR A 1 161 ? -8.505 3.519 -4.219 1.00 96.00 161 TYR A CA 1
ATOM 1349 C C . TYR A 1 161 ? -9.928 3.029 -3.919 1.00 96.00 161 TYR A C 1
ATOM 1351 O O . TYR A 1 161 ? -10.228 2.692 -2.773 1.00 96.00 161 TYR A O 1
ATOM 1359 N N . LEU A 1 162 ? -10.812 2.964 -4.920 1.00 95.88 162 LEU A N 1
ATOM 1360 C CA . LEU A 1 162 ? -12.156 2.402 -4.748 1.00 95.88 162 LEU A CA 1
ATOM 1361 C C . LEU A 1 162 ? -12.105 0.911 -4.401 1.00 95.88 162 LEU A C 1
ATOM 1363 O O . LEU A 1 162 ? -12.872 0.462 -3.545 1.00 95.88 162 LEU A O 1
ATOM 1367 N N . HIS A 1 163 ? -11.187 0.169 -5.018 1.00 96.69 163 HIS A N 1
ATOM 1368 C CA . HIS A 1 163 ? -10.934 -1.235 -4.714 1.00 96.69 163 HIS A CA 1
ATOM 1369 C C . HIS A 1 163 ? -10.499 -1.425 -3.258 1.00 96.69 163 HIS A C 1
ATOM 1371 O O . HIS A 1 163 ? -11.170 -2.127 -2.502 1.00 96.69 163 HIS A O 1
ATOM 1377 N N . VAL A 1 164 ? -9.463 -0.709 -2.808 1.00 96.31 164 VAL A N 1
ATOM 1378 C CA . VAL A 1 164 ? -8.989 -0.769 -1.412 1.00 96.31 164 VAL A CA 1
ATOM 1379 C C . VAL A 1 164 ? -10.085 -0.347 -0.428 1.00 96.31 164 VAL A C 1
ATOM 1381 O O . VAL A 1 164 ? -10.277 -0.988 0.609 1.00 96.31 164 VAL A O 1
ATOM 1384 N N . ALA A 1 165 ? -10.846 0.703 -0.753 1.00 95.56 165 ALA A N 1
ATOM 1385 C CA . ALA A 1 165 ? -11.954 1.164 0.077 1.00 95.56 165 ALA A CA 1
ATOM 1386 C C . ALA A 1 165 ? -13.032 0.088 0.260 1.00 95.56 165 ALA A C 1
ATOM 1388 O O . ALA A 1 165 ? -13.557 -0.056 1.364 1.00 95.56 165 ALA A O 1
ATOM 1389 N N . LYS A 1 166 ? -13.343 -0.669 -0.798 1.00 95.56 166 LYS A N 1
ATOM 1390 C CA . LYS A 1 166 ? -14.283 -1.793 -0.755 1.00 95.56 166 LYS A CA 1
ATOM 1391 C C . LYS A 1 166 ? -13.719 -2.958 0.059 1.00 95.56 166 LYS A C 1
ATOM 1393 O O . LYS A 1 166 ? -14.430 -3.488 0.906 1.00 95.56 166 LYS A O 1
ATOM 1398 N N . THR A 1 167 ? -12.455 -3.322 -0.153 1.00 94.25 167 THR A N 1
ATOM 1399 C CA . THR A 1 167 ? -11.785 -4.430 0.551 1.00 94.25 167 THR A CA 1
ATOM 1400 C C . THR A 1 167 ? -11.747 -4.223 2.067 1.00 94.25 167 THR A C 1
ATOM 1402 O O . THR A 1 167 ? -11.912 -5.175 2.831 1.00 94.25 167 THR A O 1
ATOM 1405 N N . LEU A 1 168 ? -11.571 -2.978 2.518 1.00 92.94 168 LEU A N 1
ATOM 1406 C CA . LEU A 1 168 ? -11.440 -2.636 3.939 1.00 92.94 168 LEU A CA 1
ATOM 1407 C C . LEU A 1 168 ? -12.679 -1.976 4.556 1.00 92.94 168 LEU A C 1
ATOM 1409 O O . LEU A 1 168 ? -12.615 -1.573 5.719 1.00 92.94 168 LEU A O 1
ATOM 1413 N N . ASP A 1 169 ? -13.769 -1.836 3.797 1.00 92.50 169 ASP A N 1
ATOM 1414 C CA . ASP A 1 169 ? -14.981 -1.107 4.202 1.00 92.50 169 ASP A CA 1
ATOM 1415 C C . ASP A 1 169 ? -14.652 0.285 4.794 1.00 92.50 169 ASP A C 1
ATOM 1417 O O . ASP A 1 169 ? -14.946 0.618 5.946 1.00 92.50 169 ASP A O 1
ATOM 1421 N N . CYS A 1 170 ? -13.924 1.099 4.019 1.00 91.94 170 CYS A N 1
ATOM 1422 C CA . CYS A 1 170 ? -13.362 2.370 4.476 1.00 91.94 170 CYS A CA 1
ATOM 1423 C C . CYS A 1 170 ? -13.907 3.575 3.695 1.00 91.94 170 CYS A C 1
ATOM 1425 O O . CYS A 1 170 ? -13.435 3.907 2.604 1.00 91.94 170 CYS A O 1
ATOM 1427 N N . LEU A 1 171 ? -14.854 4.297 4.307 1.00 92.06 171 LEU A N 1
ATOM 1428 C CA . LEU A 1 171 ? -15.480 5.487 3.715 1.00 92.06 171 LEU A CA 1
ATOM 1429 C C . LEU A 1 171 ? -14.495 6.625 3.431 1.00 92.06 171 LEU A C 1
ATOM 1431 O O . LEU A 1 171 ? -14.663 7.332 2.441 1.00 92.06 171 LEU A O 1
ATOM 1435 N N . THR A 1 172 ? -13.465 6.790 4.260 1.00 92.56 172 THR A N 1
ATOM 1436 C CA . THR A 1 172 ? -12.429 7.813 4.066 1.00 92.56 172 THR A CA 1
ATOM 1437 C C . THR A 1 172 ? -11.670 7.606 2.758 1.00 92.56 172 THR A C 1
ATOM 1439 O O . THR A 1 172 ? -11.546 8.532 1.960 1.00 92.56 172 THR A O 1
ATOM 1442 N N . ILE A 1 173 ? -11.243 6.370 2.478 1.00 93.12 173 ILE A N 1
ATOM 1443 C CA . ILE A 1 173 ? -10.544 6.035 1.227 1.00 93.12 173 ILE A CA 1
ATOM 1444 C C . ILE A 1 173 ? -11.498 6.214 0.036 1.00 93.12 173 ILE A C 1
ATOM 1446 O O . ILE A 1 173 ? -11.113 6.783 -0.984 1.00 93.12 173 ILE A O 1
ATOM 1450 N N . ALA A 1 174 ? -12.771 5.823 0.178 1.00 93.50 174 ALA A N 1
ATOM 1451 C CA . ALA A 1 174 ? -13.778 6.039 -0.863 1.00 93.50 174 ALA A CA 1
ATOM 1452 C C . ALA A 1 174 ? -14.033 7.533 -1.145 1.00 93.50 174 ALA A C 1
ATOM 1454 O O . ALA A 1 174 ? -14.239 7.924 -2.295 1.00 93.50 174 ALA A O 1
ATOM 1455 N N . ALA A 1 175 ? -14.042 8.379 -0.112 1.00 91.88 175 ALA A N 1
ATOM 1456 C CA . ALA A 1 175 ? -14.190 9.824 -0.255 1.00 91.88 175 ALA A CA 1
ATOM 1457 C C . ALA A 1 175 ? -12.978 10.441 -0.965 1.00 91.88 175 ALA A C 1
ATOM 1459 O O . ALA A 1 175 ? -13.153 11.263 -1.867 1.00 91.88 175 ALA A O 1
ATOM 1460 N N . LEU A 1 176 ? -11.770 9.986 -0.627 1.00 90.06 176 LEU A N 1
ATOM 1461 C CA . LEU A 1 176 ? -10.538 10.404 -1.288 1.00 90.06 176 LEU A CA 1
ATOM 1462 C C . LEU A 1 176 ? -10.519 9.998 -2.771 1.00 90.06 176 LEU A C 1
ATOM 1464 O O . LEU A 1 176 ? -10.223 10.824 -3.627 1.00 90.06 176 LEU A O 1
ATOM 1468 N N . ALA A 1 177 ? -10.960 8.785 -3.112 1.00 89.56 177 ALA A N 1
ATOM 1469 C CA . ALA A 1 177 ? -11.082 8.357 -4.509 1.00 89.56 177 ALA A CA 1
ATOM 1470 C C . ALA A 1 177 ? -11.989 9.292 -5.337 1.00 89.56 177 ALA A C 1
ATOM 1472 O O . ALA A 1 177 ? -11.696 9.637 -6.484 1.00 89.56 177 ALA A O 1
ATOM 1473 N N . LYS A 1 178 ? -13.099 9.756 -4.743 1.00 88.38 178 LYS A N 1
ATOM 1474 C CA . LYS A 1 178 ? -14.028 10.690 -5.400 1.00 88.38 178 LYS A CA 1
ATOM 1475 C C . LYS A 1 178 ? -13.398 12.061 -5.654 1.00 88.38 178 LYS A C 1
ATOM 1477 O O . LYS A 1 178 ? -13.746 12.694 -6.654 1.00 88.38 178 LYS A O 1
ATOM 1482 N N . SER A 1 179 ? -12.487 12.520 -4.793 1.00 86.12 179 SER A N 1
ATOM 1483 C CA . SER A 1 179 ? -11.822 13.816 -4.974 1.00 86.12 179 SER A CA 1
ATOM 1484 C C . SER A 1 179 ? -10.883 13.804 -6.186 1.00 86.12 179 SER A C 1
ATOM 1486 O O . SER A 1 179 ? -10.862 14.776 -6.943 1.00 86.12 179 SER A O 1
ATOM 1488 N N . PHE A 1 180 ? -10.211 12.679 -6.461 1.00 81.12 180 PHE A N 1
ATOM 1489 C CA . PHE A 1 180 ? -9.378 12.506 -7.657 1.00 81.12 180 PHE A CA 1
ATOM 1490 C C . PHE A 1 180 ? -10.197 12.599 -8.945 1.00 81.12 180 PHE A C 1
ATOM 1492 O O . PHE A 1 180 ? -9.833 13.325 -9.875 1.00 81.12 180 PHE A O 1
ATOM 1499 N N . LYS A 1 181 ? -11.359 11.938 -8.979 1.00 75.69 181 LYS A N 1
ATOM 1500 C CA . LYS A 1 181 ? -12.284 12.005 -10.117 1.00 75.69 181 LYS A CA 1
ATOM 1501 C C . LYS A 1 181 ? -12.771 13.433 -10.368 1.00 75.69 181 LYS A C 1
ATOM 1503 O O . LYS A 1 181 ? -12.795 13.883 -11.514 1.00 75.69 181 LYS A O 1
ATOM 1508 N N . ALA A 1 182 ? -13.125 14.163 -9.309 1.00 71.88 182 ALA A N 1
ATOM 1509 C CA . ALA A 1 182 ? -13.543 15.559 -9.414 1.00 71.88 182 ALA A CA 1
ATOM 1510 C C . ALA A 1 182 ? -12.413 16.455 -9.952 1.00 71.88 182 ALA A C 1
ATOM 1512 O O . ALA A 1 182 ? -12.643 17.237 -10.877 1.00 71.88 182 ALA A O 1
ATOM 1513 N N . ALA A 1 183 ? -11.187 16.291 -9.446 1.00 68.88 183 ALA A N 1
ATOM 1514 C CA . ALA A 1 183 ? -10.015 17.029 -9.916 1.00 68.88 183 ALA A CA 1
ATOM 1515 C C . ALA A 1 183 ? -9.720 16.761 -11.404 1.00 68.88 183 ALA A C 1
ATOM 1517 O O . ALA A 1 183 ? -9.512 17.700 -12.176 1.00 68.88 183 ALA A O 1
ATOM 1518 N N . GLY A 1 184 ? -9.797 15.499 -11.843 1.00 65.19 184 GLY A N 1
ATOM 1519 C CA . GLY A 1 184 ? -9.606 15.121 -13.246 1.00 65.19 184 GLY A CA 1
ATOM 1520 C C . GLY A 1 184 ? -10.649 15.728 -14.195 1.00 65.19 184 GLY A C 1
ATOM 1521 O O . GLY A 1 184 ? -10.314 16.152 -15.304 1.00 65.19 184 GLY A O 1
ATOM 1522 N N . VAL A 1 185 ? -11.911 15.833 -13.763 1.00 63.59 185 VAL A N 1
ATOM 1523 C CA . VAL A 1 185 ? -12.982 16.491 -14.537 1.00 63.59 185 VAL A CA 1
ATOM 1524 C C . VAL A 1 185 ? -12.726 17.993 -14.673 1.00 63.59 185 VAL A C 1
ATOM 1526 O O . VAL A 1 185 ? -12.881 18.547 -15.766 1.00 63.59 185 VAL A O 1
ATOM 1529 N N . VAL A 1 186 ? -12.303 18.654 -13.591 1.00 62.62 186 VAL A N 1
ATOM 1530 C CA . VAL A 1 186 ? -11.962 20.084 -13.610 1.00 62.62 186 VAL A CA 1
ATOM 1531 C C . VAL A 1 186 ? -10.791 20.343 -14.560 1.00 62.62 186 VAL A C 1
ATOM 1533 O O . VAL A 1 186 ? -10.909 21.202 -15.433 1.00 62.62 186 VAL A O 1
ATOM 1536 N N . ALA A 1 187 ? -9.718 19.551 -14.479 1.00 60.44 187 ALA A N 1
ATOM 1537 C CA . ALA A 1 187 ? -8.556 19.678 -15.359 1.00 60.44 187 ALA A CA 1
ATOM 1538 C C . ALA A 1 187 ? -8.923 19.522 -16.849 1.00 60.44 187 ALA A C 1
ATOM 1540 O O . ALA A 1 187 ? -8.530 20.350 -17.676 1.00 60.44 187 ALA A O 1
ATOM 1541 N N . LYS A 1 188 ? -9.751 18.524 -17.201 1.00 65.31 188 LYS A N 1
ATOM 1542 C CA . LYS A 1 188 ? -10.246 18.334 -18.580 1.00 65.31 188 LYS A CA 1
ATOM 1543 C C . LYS A 1 188 ? -11.066 19.531 -19.073 1.00 65.31 188 LYS A C 1
ATOM 1545 O O . LYS A 1 188 ? -10.894 19.964 -20.212 1.00 65.31 188 LYS A O 1
ATOM 1550 N N . LYS A 1 189 ? -11.937 20.091 -18.225 1.00 60.44 189 LYS A N 1
ATOM 1551 C CA . LYS A 1 189 ? -12.766 21.259 -18.571 1.00 60.44 189 LYS A CA 1
ATOM 1552 C C . LYS A 1 189 ? -11.920 22.514 -18.797 1.00 60.44 189 LYS A C 1
ATOM 1554 O O . LYS A 1 189 ? -12.197 23.259 -19.735 1.00 60.44 189 LYS A O 1
ATOM 1559 N N . THR A 1 190 ? -10.894 22.733 -17.975 1.00 65.25 190 THR A N 1
ATOM 1560 C CA . THR A 1 190 ? -9.954 23.855 -18.127 1.00 65.25 190 THR A CA 1
ATOM 1561 C C . THR A 1 190 ? -9.143 23.729 -19.414 1.00 65.25 190 THR A C 1
ATOM 1563 O O . THR A 1 190 ? -9.094 24.680 -20.188 1.00 65.25 190 THR A O 1
ATOM 1566 N N . ARG A 1 191 ? -8.608 22.537 -19.716 1.00 66.88 191 ARG A N 1
ATOM 1567 C CA . ARG A 1 191 ? -7.853 22.289 -20.956 1.00 66.88 191 ARG A CA 1
ATOM 1568 C C . ARG A 1 191 ? -8.702 22.497 -22.209 1.00 66.88 191 ARG A C 1
ATOM 1570 O O . ARG A 1 191 ? -8.239 23.120 -23.154 1.00 66.88 191 ARG A O 1
ATOM 1577 N N . LYS A 1 192 ? -9.957 22.032 -22.207 1.00 71.31 192 LYS A N 1
ATOM 1578 C CA . LYS A 1 192 ? -10.881 22.265 -23.327 1.00 71.31 192 LYS A CA 1
ATOM 1579 C C . LYS A 1 192 ? -11.121 23.759 -23.562 1.00 71.31 192 LYS A C 1
ATOM 1581 O O . LYS A 1 192 ? -10.996 24.212 -24.688 1.00 71.31 192 LYS A O 1
ATOM 1586 N N . LYS A 1 193 ? -11.382 24.532 -22.500 1.00 69.00 193 LYS A N 1
ATOM 1587 C CA . LYS A 1 193 ? -11.542 25.993 -22.607 1.00 69.00 193 LYS A CA 1
ATOM 1588 C C . LYS A 1 193 ? -10.302 26.683 -23.172 1.00 69.00 193 LYS A C 1
ATOM 1590 O O . LYS A 1 193 ? -10.444 27.645 -23.917 1.00 69.00 193 LYS A O 1
ATOM 1595 N N . GLN A 1 194 ? -9.114 26.212 -22.805 1.00 68.56 194 GLN A N 1
ATOM 1596 C CA . GLN A 1 194 ? -7.865 26.757 -23.318 1.00 68.56 194 GLN A CA 1
ATOM 1597 C C . GLN A 1 194 ? -7.681 26.450 -24.811 1.00 68.56 194 GLN A C 1
ATOM 1599 O O . GLN A 1 194 ? -7.388 27.362 -25.573 1.00 68.56 194 GLN A O 1
ATOM 1604 N N . ILE A 1 195 ? -7.950 25.213 -25.240 1.00 74.19 195 ILE A N 1
ATOM 1605 C CA . ILE A 1 195 ? -7.916 24.831 -26.661 1.00 74.19 195 ILE A CA 1
ATOM 1606 C C . ILE A 1 195 ? -8.950 25.628 -27.468 1.00 74.19 195 ILE A C 1
ATOM 1608 O O . ILE A 1 195 ? -8.628 26.142 -28.535 1.00 74.19 195 ILE A O 1
ATOM 1612 N N . ASP A 1 196 ? -10.174 25.781 -26.954 1.00 77.31 196 ASP A N 1
ATOM 1613 C CA . ASP A 1 196 ? -11.230 26.565 -27.608 1.00 77.31 196 ASP A CA 1
ATOM 1614 C C . ASP A 1 196 ? -10.823 28.049 -27.743 1.00 77.31 196 ASP A C 1
ATOM 1616 O O . ASP A 1 196 ? -11.084 28.679 -28.769 1.00 77.31 196 ASP A O 1
A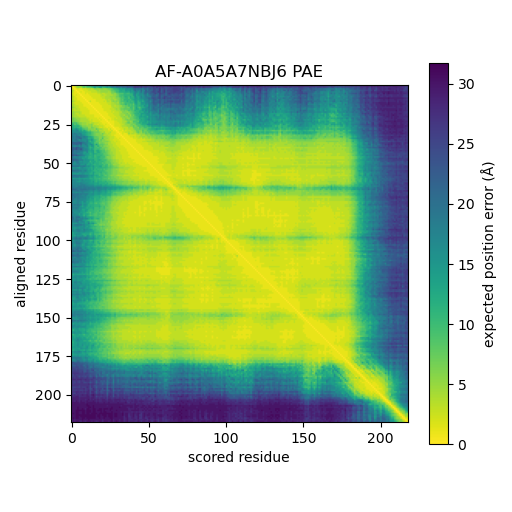TOM 1620 N N . TYR A 1 197 ? -10.138 28.604 -26.734 1.00 70.88 197 TYR A N 1
ATOM 1621 C CA . TYR A 1 197 ? -9.583 29.959 -26.777 1.00 70.88 197 TYR A CA 1
ATOM 1622 C C . TYR A 1 197 ? -8.465 30.084 -27.822 1.00 70.88 197 TYR A C 1
ATOM 1624 O O . TYR A 1 197 ? -8.523 30.976 -28.667 1.00 70.88 197 TYR A O 1
ATOM 1632 N N . GLU A 1 198 ? -7.500 29.164 -27.831 1.00 72.38 198 GLU A N 1
ATOM 1633 C CA . GLU A 1 198 ? -6.403 29.128 -28.807 1.00 72.38 198 GLU A CA 1
ATOM 1634 C C . GLU A 1 198 ? -6.925 28.995 -30.250 1.00 72.38 198 GLU A C 1
ATOM 1636 O O . GLU A 1 198 ? -6.490 29.741 -31.132 1.00 72.38 198 GLU A O 1
ATOM 1641 N N . LEU A 1 199 ? -7.931 28.140 -30.485 1.00 71.12 199 LEU A N 1
ATOM 1642 C CA . LEU A 1 199 ? -8.620 28.044 -31.778 1.00 71.12 199 LEU A CA 1
ATOM 1643 C C . LEU A 1 199 ? -9.323 29.358 -32.147 1.00 71.12 199 LEU A C 1
ATOM 1645 O O . LEU A 1 199 ? -9.257 29.795 -33.294 1.00 71.12 199 LEU A O 1
ATOM 1649 N N . SER A 1 200 ? -9.982 30.019 -31.190 1.00 69.06 200 SER A N 1
ATOM 1650 C CA . SER A 1 200 ? -10.676 31.288 -31.446 1.00 69.06 200 SER A CA 1
ATOM 1651 C C . SER A 1 200 ? -9.715 32.426 -31.821 1.00 69.06 200 SER A C 1
ATOM 1653 O O . SER A 1 200 ? -10.016 33.211 -32.723 1.00 69.06 200 SER A O 1
ATOM 1655 N N . CYS A 1 201 ? -8.528 32.471 -31.206 1.00 59.84 201 CYS A N 1
ATOM 1656 C CA . CYS A 1 201 ? -7.462 33.413 -31.548 1.00 59.84 201 CYS A CA 1
ATOM 1657 C C . CYS A 1 201 ? -6.826 33.103 -32.911 1.00 59.84 201 CYS A C 1
ATOM 1659 O O . CYS A 1 201 ? -6.465 34.027 -33.638 1.00 59.84 201 CYS A O 1
ATOM 1661 N N . SER A 1 202 ? -6.728 31.821 -33.278 1.00 61.81 202 SER A N 1
ATOM 1662 C CA . SER A 1 202 ? -6.253 31.366 -34.591 1.00 61.81 202 SER A CA 1
ATOM 1663 C C . SER A 1 202 ? -7.210 31.734 -35.733 1.00 61.81 202 SER A C 1
ATOM 1665 O O . SER A 1 202 ? -6.750 32.029 -36.835 1.00 61.81 202 SER A O 1
ATOM 1667 N N . ILE A 1 203 ? -8.523 31.726 -35.486 1.00 67.56 203 ILE A N 1
ATOM 1668 C CA . ILE A 1 203 ? -9.554 31.989 -36.504 1.00 67.56 203 ILE A CA 1
ATOM 1669 C C . ILE A 1 203 ? -9.839 33.495 -36.651 1.00 67.56 203 ILE A C 1
ATOM 1671 O O . ILE A 1 203 ? -10.214 33.946 -37.733 1.00 67.56 203 ILE A O 1
ATOM 1675 N N . ASN A 1 204 ? -9.646 34.300 -35.598 1.00 54.88 204 ASN A N 1
ATOM 1676 C CA . ASN A 1 204 ? -9.850 35.749 -35.654 1.00 54.88 204 ASN A CA 1
ATOM 1677 C C . ASN A 1 204 ? -8.802 36.517 -34.814 1.00 54.88 204 ASN A C 1
ATOM 1679 O O . ASN A 1 204 ? -8.996 36.731 -33.613 1.00 54.88 204 ASN A O 1
ATOM 1683 N N . PRO A 1 205 ? -7.708 37.009 -35.430 1.00 55.44 205 PRO A N 1
ATOM 1684 C CA . PRO A 1 205 ? -6.577 37.599 -34.705 1.00 55.44 205 PRO A CA 1
ATOM 1685 C C . PRO A 1 205 ? -6.894 38.931 -33.998 1.00 55.44 205 PRO A C 1
ATOM 1687 O O . PRO A 1 205 ? -6.079 39.421 -33.219 1.00 55.44 205 PRO A O 1
ATOM 1690 N N . ARG A 1 206 ? -8.084 39.521 -34.199 1.00 53.78 206 ARG A N 1
ATOM 1691 C CA . ARG A 1 206 ? -8.515 40.732 -33.470 1.00 53.78 206 ARG A CA 1
ATOM 1692 C C . ARG A 1 206 ? -8.945 40.476 -32.020 1.00 53.78 206 ARG A C 1
ATOM 1694 O O . ARG A 1 206 ? -9.150 41.440 -31.292 1.00 53.78 206 ARG A O 1
ATOM 1701 N N . ILE A 1 207 ? -9.070 39.218 -31.590 1.00 54.50 207 ILE A N 1
ATOM 1702 C CA . ILE A 1 207 ? -9.477 38.847 -30.218 1.00 54.50 207 ILE A CA 1
ATOM 1703 C C . ILE A 1 207 ? -8.274 38.858 -29.238 1.00 54.50 207 ILE A C 1
ATOM 1705 O O . ILE A 1 207 ? -8.446 38.794 -28.025 1.00 54.50 207 ILE A O 1
ATOM 1709 N N . SER A 1 208 ? -7.045 39.033 -29.743 1.00 49.28 208 SER A N 1
ATOM 1710 C CA . SER A 1 208 ? -5.776 38.926 -28.997 1.00 49.28 208 SER A CA 1
ATOM 1711 C C . SER A 1 208 ? -5.535 39.961 -27.877 1.00 49.28 208 SER A C 1
ATOM 1713 O O . SER A 1 208 ? -4.505 39.884 -27.209 1.00 49.28 208 SER A O 1
ATOM 1715 N N . THR A 1 209 ? -6.409 40.945 -27.650 1.00 46.97 209 THR A N 1
ATOM 1716 C CA . THR A 1 209 ? -6.148 42.033 -26.683 1.00 46.97 209 THR A CA 1
ATOM 1717 C C . THR A 1 209 ? -6.699 41.796 -25.276 1.00 46.97 209 THR A C 1
ATOM 1719 O O . THR A 1 209 ? -6.497 42.639 -24.405 1.00 46.97 209 THR A O 1
ATOM 1722 N N . ALA A 1 210 ? -7.335 40.653 -25.004 1.00 51.06 210 ALA A N 1
ATOM 1723 C CA . ALA A 1 210 ? -7.811 40.303 -23.665 1.00 51.06 210 ALA A CA 1
ATOM 1724 C C . ALA A 1 210 ? -7.198 38.980 -23.177 1.00 51.06 210 ALA A C 1
ATOM 1726 O O . ALA A 1 210 ? -7.843 37.935 -23.209 1.00 51.06 210 ALA A O 1
ATOM 1727 N N . SER A 1 211 ? -5.950 39.023 -22.697 1.00 45.84 211 SER A N 1
ATOM 1728 C CA . SER A 1 211 ? -5.357 37.903 -21.952 1.00 45.84 211 SER A CA 1
ATOM 1729 C C . SER A 1 211 ? -6.195 37.592 -20.703 1.00 45.84 211 SER A C 1
ATOM 1731 O O . SER A 1 211 ? -6.410 38.495 -19.887 1.00 45.84 211 SER A O 1
ATOM 1733 N N . PRO A 1 212 ? -6.627 36.338 -20.470 1.00 45.03 212 PRO A N 1
ATOM 1734 C CA . PRO A 1 212 ? -7.189 35.959 -19.186 1.00 45.03 212 PRO A CA 1
ATOM 1735 C C . PRO A 1 212 ? -6.039 35.875 -18.178 1.00 45.03 212 PRO A C 1
ATOM 1737 O O . PRO A 1 212 ? -5.255 34.930 -18.173 1.00 45.03 212 PRO A O 1
ATOM 1740 N N . ILE A 1 213 ? -5.918 36.896 -17.331 1.00 45.56 213 ILE A N 1
ATOM 1741 C CA . ILE A 1 213 ? -5.012 36.896 -16.182 1.00 45.56 213 ILE A CA 1
ATOM 1742 C C . ILE A 1 213 ? -5.468 35.777 -15.233 1.00 45.56 213 ILE A C 1
ATOM 1744 O O . ILE A 1 213 ? -6.425 35.941 -14.479 1.00 45.56 213 ILE A O 1
ATOM 1748 N N . PHE A 1 214 ? -4.798 34.628 -15.289 1.00 44.16 214 PHE A N 1
ATOM 1749 C CA . PHE A 1 214 ? -5.008 33.498 -14.386 1.00 44.16 214 PHE A CA 1
ATOM 1750 C C . PHE A 1 214 ? -3.843 33.447 -13.388 1.00 44.16 214 PHE A C 1
ATOM 1752 O O . PHE A 1 214 ? -2.914 32.659 -13.530 1.00 44.16 214 PHE A O 1
ATOM 1759 N N . TRP A 1 215 ? -3.869 34.325 -12.382 1.00 32.69 215 TRP A N 1
ATOM 1760 C CA . TRP A 1 215 ? -3.041 34.150 -11.186 1.00 32.69 215 TRP A CA 1
ATOM 1761 C C . TRP A 1 215 ? -3.841 33.349 -10.152 1.00 32.69 215 TRP A C 1
ATOM 1763 O O . TRP A 1 215 ? -4.948 33.775 -9.805 1.00 32.69 215 TRP A O 1
ATOM 1773 N N . PRO A 1 216 ? -3.329 32.223 -9.625 1.00 37.62 216 PRO A N 1
ATOM 1774 C CA . PRO A 1 216 ? -3.870 31.671 -8.394 1.00 37.62 216 PRO A CA 1
ATOM 1775 C C . PRO A 1 216 ? -3.538 32.649 -7.257 1.00 37.62 216 PRO A C 1
ATOM 1777 O O . PRO A 1 216 ? -2.392 33.076 -7.114 1.00 37.62 216 PRO A O 1
ATOM 1780 N N . LYS A 1 217 ? -4.549 33.064 -6.485 1.00 39.72 217 LYS A N 1
ATOM 1781 C CA . LYS A 1 217 ? -4.310 33.800 -5.235 1.00 39.72 217 LYS A CA 1
ATOM 1782 C C . LYS A 1 217 ? -3.650 32.858 -4.211 1.00 39.72 217 LYS A C 1
ATOM 1784 O O . LYS A 1 217 ? -3.988 31.673 -4.241 1.00 39.72 217 LYS A O 1
ATOM 1789 N N . PRO A 1 218 ? -2.731 33.376 -3.373 1.00 48.66 218 PRO A N 1
ATOM 1790 C CA . PRO A 1 218 ? -2.034 32.600 -2.348 1.00 48.66 218 PRO A CA 1
ATOM 1791 C C . PRO A 1 218 ? -2.989 32.016 -1.305 1.00 48.66 218 PRO A C 1
ATOM 1793 O O . PRO A 1 218 ? -4.066 32.621 -1.083 1.00 48.66 218 PRO A O 1
#

Sequence (218 aa):
MNVQGWLILAGLFLTLITFIIQTRLANRTRLGEIYQELEVASNEVFRFEAEHADRLAPFLQETPPSETLPASDRLIADNRLFQILNLFEIATRFRRKRFFEPDVYASWVAWQFDLLQNWYFRAVWPTICDNYTSDLRHIFDQPVADHDDDVPFAQQKTDFYLHVAKTLDCLTIAALAKSFKAAGVVAKKTRKKQIDYELSCSINPRISTASPIFWPKP

Secondary structure (DSSP, 8-state):
--HHHHHHHHHHHHHHHHHHHHHHHHHHHHHHHHHHHHHHHHHHHHHHHHHTHHHHTTTTSSS--SSPPPHHHHHHHHHHHHHHHHHHHHHHHHHHTT-S-HHHHHHHHHHHHHHHH-HHHHHHHHHHGGGS-HHHHHHHHHHHHT--TTS-HHHHHHHHHHHHHHHTT-HHHHHHHHHHHHHHHHHHHHHHHHHHHHHHHHH-GGGTT-----PPP-

Radius of gyration: 25.78 Å; Cα contacts (8 Å, |Δi|>4): 125; chains: 1; bounding box: 56×59×88 Å

Foldseek 3Di:
DDPVVVVVVVVVVVVVVVVVVVVVVVLVVVLVVVVVVLVVLVVVLVVLCVVCVVLCVQQLALDHDPDDRDPVSVVSNVVSVCSLLVSLLVQQVCLLVVSHDLVVNLVSLVVVLSCLSGPNSLVCCVVCVVVGDPLSCQLPVVSSVVPDPPDDSLRSQLVSLVSNCVSSVRVSSPVVSVVSVVVVVVVVVVVVVVVVVVVVCVVPVVVPPDDPPDDDDD

pLDDT: mean 86.29, std 14.1, range [32.69, 98.19]

Solvent-accessible surface area (backbone atoms only — not comparable to full-atom values): 12345 Å² total; per-residue (Å²): 135,58,74,66,58,54,53,53,51,51,50,54,50,52,51,51,51,50,50,53,51,50,52,52,51,55,49,51,52,54,44,52,53,53,51,52,54,50,51,54,54,50,50,51,52,53,51,52,46,65,76,39,40,82,64,38,50,66,51,65,29,66,56,77,66,94,64,88,74,58,70,73,41,48,55,50,48,50,51,53,51,50,52,53,51,55,52,47,44,54,53,48,54,34,38,72,70,66,67,42,56,58,69,66,52,46,60,54,50,52,57,52,52,56,46,63,50,11,32,49,48,51,70,45,41,87,79,52,46,86,83,51,55,71,68,54,36,68,58,42,56,58,60,53,74,69,62,57,90,86,51,56,67,72,55,51,52,29,52,51,32,41,48,46,15,61,76,63,74,33,67,60,34,39,53,52,24,52,50,51,56,51,50,54,54,51,52,53,54,53,51,49,53,50,52,55,47,53,52,49,40,72,76,40,71,86,62,71,83,68,78,81,85,80,73,84,78,132

Organism: NCBI:txid1236968

Mean predicted aligned error: 10.56 Å